Protein AF-A0A925E9L8-F1 (afdb_monomer)

Foldseek 3Di:
DDDDDDPFDKDKDWPVPCPVVVVVQCVVCVVPHDDPVVCVVVVQWDFDPVDPVITMIIGGVVVVVVVPPPQAAAEEEADDCVFCVVLSVVLQVLCVVVVHNYDYDPDDDDDDVVLVVLLVSLLVGQAYEYEDAPCQLVDPSSLSSVVSNVVSNRHYAYEYDNPDDDDPPPGDHPPVVSCCVVPDDYQYQNDPDPVSSVVSSQVVVVVSVDHD

Solvent-accessible surface area (backbone atoms only — not comparable to full-atom values): 12494 Å² total; per-residue (Å²): 136,80,85,75,92,71,97,64,81,65,53,79,48,42,81,86,78,42,64,68,56,56,51,46,48,37,64,76,39,71,75,67,60,80,62,70,64,57,38,39,76,69,53,30,29,44,80,39,74,91,41,95,88,49,74,28,37,30,40,30,58,64,46,52,58,67,73,43,84,70,74,48,63,31,30,32,49,49,63,41,68,94,82,33,47,71,57,52,51,49,53,44,53,56,41,43,75,70,62,33,44,59,45,67,90,86,76,85,70,94,52,78,73,42,57,56,52,51,48,55,60,41,46,74,19,57,28,36,36,36,46,35,40,75,66,33,80,77,34,68,66,52,54,52,53,51,49,40,26,57,75,53,68,24,50,71,42,42,32,30,26,84,74,35,76,91,54,89,86,79,59,91,64,58,69,69,56,47,51,47,70,75,70,48,80,62,45,66,30,85,50,102,40,75,66,36,52,50,52,38,49,51,57,53,36,46,76,74,75,40,85,131

Sequence (212 aa):
SGPGAETGTYVYIYDFDAPELVDYIKRRWNDTYPKMSLLVDNGYSEIDLNNRFIAGYKLTKSAFDLLEAVEPASIFISYKRRESSAFALLVLARLKEHSLNAFVDLTIQPGDNWQKHLKE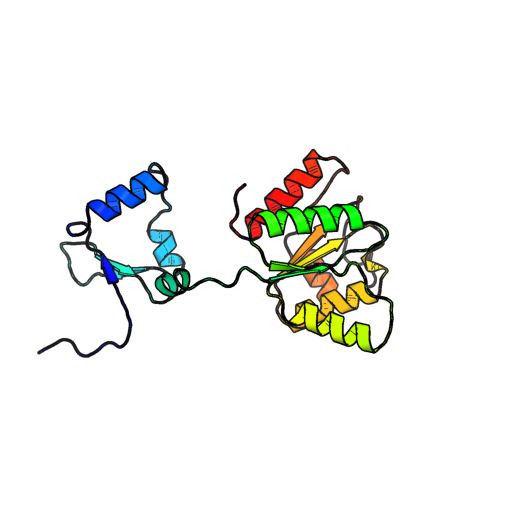QIQKRDYFVLLLSKTSLESEVVHQEIQWAMESGSAILPIWHGGFIYKSGEFTVPPEVDHLLNTTHTVRVLEESALAYNNAIIELLNRFGITP

Nearest PDB structures (foldseek):
  6zfx-assembly1_A  TM=7.557E-01  e=4.096E-08  Homo sapiens
  7qg0-assembly1_A  TM=7.255E-01  e=1.601E-08  Homo sapiens
  8p2m-assembly1_I  TM=7.610E-01  e=6.046E-07  Caenorhabditis elegans
  7rts-assembly1_A  TM=7.553E-01  e=4.269E-05  Vitis rotundifolia
  7xoz-assembly1_B  TM=6.652E-01  e=5.151E-05  Arabidopsis thaliana

pLDDT: mean 82.05, std 15.17, range [34.12, 97.88]

Mean predicted aligned error: 13.28 Å

Radius of gyration: 22.67 Å; Cα contacts (8 Å, |Δi|>4): 276; chains: 1; bounding box: 63×38×58 Å

Secondary structure (DSSP, 8-state):
-PPP---S--EEEETTT-HHHHHHHHHHHTT-PPPHHHHHHTTSEEEE-S-TTS-EEEE-HHHHHTTS-----EEEEEE-HHHHHHHHHHHHHHHHHTT-EEEE--SPPPSHHHHHHHHHHHHT-SEEEEEE-TTGGG-HHHHHHHHHHHHTT-EEEEEE-TT----TTSS---HHHHHHHHHS--EE--SSSHHHHHHHHHHHHHTTT---

Structure (mmCIF, N/CA/C/O backbone):
data_AF-A0A925E9L8-F1
#
_entry.id   AF-A0A925E9L8-F1
#
loop_
_atom_site.group_PDB
_atom_site.id
_atom_site.type_symbol
_atom_site.label_atom_id
_atom_site.label_alt_id
_atom_site.label_comp_id
_atom_site.label_asym_id
_atom_site.label_entity_id
_atom_site.label_seq_id
_atom_site.pdbx_PDB_ins_code
_atom_site.Cartn_x
_atom_site.Cartn_y
_atom_site.Cartn_z
_atom_site.occupancy
_atom_site.B_iso_or_equiv
_atom_site.auth_seq_id
_atom_site.auth_comp_id
_atom_site.auth_asym_id
_atom_site.auth_atom_id
_atom_site.pdbx_PDB_model_num
ATOM 1 N N . SER A 1 1 ? 45.965 -9.485 -31.184 1.00 34.88 1 SER A N 1
ATOM 2 C CA . SER A 1 1 ? 45.456 -9.795 -29.839 1.00 34.88 1 SER A CA 1
ATOM 3 C C . SER A 1 1 ? 43.972 -9.504 -29.834 1.00 34.88 1 SER A C 1
ATOM 5 O O . SER A 1 1 ? 43.611 -8.342 -29.947 1.00 34.88 1 SER A O 1
ATOM 7 N N . GLY A 1 2 ? 43.134 -10.542 -29.892 1.00 36.22 2 GLY A N 1
ATOM 8 C CA . GLY A 1 2 ? 41.676 -10.382 -29.911 1.00 36.22 2 GLY A CA 1
ATOM 9 C C . GLY A 1 2 ? 41.145 -9.995 -28.528 1.00 36.22 2 GLY A C 1
ATOM 10 O O . GLY A 1 2 ? 41.797 -10.341 -27.537 1.00 36.22 2 GLY A O 1
ATOM 11 N N . PRO A 1 3 ? 40.010 -9.283 -28.438 1.00 41.25 3 PRO A N 1
ATOM 12 C CA . PRO A 1 3 ? 39.397 -9.009 -27.152 1.00 41.25 3 PRO A CA 1
ATOM 13 C C . PRO A 1 3 ? 38.840 -10.323 -26.596 1.00 41.25 3 PRO A C 1
ATOM 15 O O . PRO A 1 3 ? 38.179 -11.088 -27.301 1.00 41.25 3 PRO A O 1
ATOM 18 N N . GLY A 1 4 ? 39.211 -10.613 -2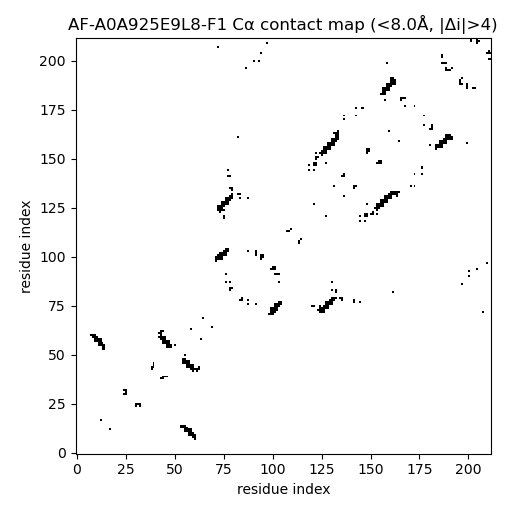5.350 1.00 34.12 4 GLY A N 1
ATOM 19 C CA . GLY A 1 4 ? 38.752 -11.779 -24.610 1.00 34.12 4 GLY A CA 1
ATOM 20 C C . GLY A 1 4 ? 37.237 -11.765 -24.436 1.00 34.12 4 GLY A C 1
ATOM 21 O O . GLY A 1 4 ? 36.607 -10.711 -24.422 1.00 34.12 4 GLY A O 1
ATOM 22 N N . ALA A 1 5 ? 36.668 -12.961 -24.330 1.00 41.44 5 ALA A N 1
ATOM 23 C CA . ALA A 1 5 ? 35.250 -13.176 -24.109 1.00 41.44 5 ALA A CA 1
ATOM 24 C C . ALA A 1 5 ? 34.797 -12.526 -22.790 1.00 41.44 5 ALA A C 1
ATOM 26 O O . ALA A 1 5 ? 35.047 -13.065 -21.713 1.00 41.44 5 ALA A O 1
ATOM 27 N N . GLU A 1 6 ? 34.113 -11.386 -22.880 1.00 40.84 6 GLU A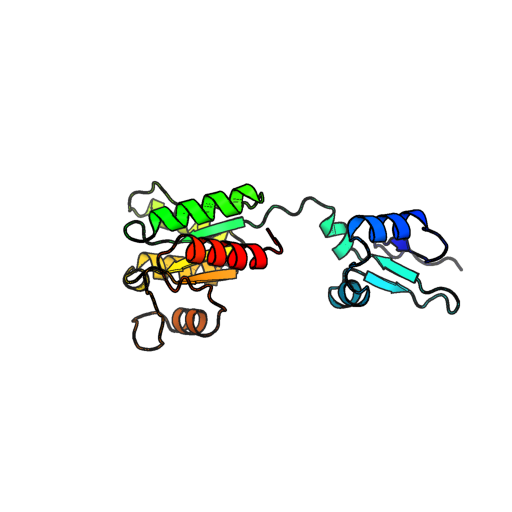 N 1
ATOM 28 C CA . GLU A 1 6 ? 33.304 -10.858 -21.785 1.00 40.84 6 GLU A CA 1
ATOM 29 C C . GLU A 1 6 ? 31.894 -11.442 -21.899 1.00 40.84 6 GLU A C 1
ATOM 31 O O . GLU A 1 6 ? 31.158 -11.210 -22.856 1.00 40.84 6 GLU A O 1
ATOM 36 N N . THR A 1 7 ? 31.533 -12.268 -20.924 1.00 43.50 7 THR A N 1
ATOM 37 C CA . THR A 1 7 ? 30.265 -12.998 -20.839 1.00 43.50 7 THR A CA 1
ATOM 38 C C . THR A 1 7 ? 29.132 -12.095 -20.345 1.00 43.50 7 THR A C 1
ATOM 40 O O . THR A 1 7 ? 28.597 -12.297 -19.256 1.00 43.50 7 THR A O 1
ATOM 43 N N . GLY A 1 8 ? 28.772 -11.086 -21.135 1.00 46.09 8 GLY A N 1
ATOM 44 C CA . GLY A 1 8 ? 27.580 -10.267 -20.923 1.00 46.09 8 GLY A CA 1
ATOM 45 C C . GLY A 1 8 ? 26.989 -9.823 -22.257 1.00 46.09 8 GLY A C 1
ATOM 46 O O . GLY A 1 8 ? 27.712 -9.367 -23.138 1.00 46.09 8 GLY A O 1
ATOM 47 N N . THR A 1 9 ? 25.678 -9.989 -22.431 1.00 47.56 9 THR A N 1
ATOM 48 C CA . THR A 1 9 ? 24.959 -9.480 -23.604 1.00 47.56 9 THR A CA 1
ATOM 49 C C . THR A 1 9 ? 24.884 -7.962 -23.493 1.00 47.56 9 THR A C 1
ATOM 51 O O . THR A 1 9 ? 24.095 -7.435 -22.715 1.00 47.56 9 THR A O 1
ATOM 54 N N . TYR A 1 10 ? 25.729 -7.260 -24.239 1.00 51.84 10 TYR A N 1
ATOM 55 C CA . TYR A 1 10 ? 25.723 -5.803 -24.304 1.00 51.84 10 TYR A CA 1
ATOM 56 C C . TYR A 1 10 ? 25.447 -5.354 -25.736 1.00 51.84 10 TYR A C 1
ATOM 58 O O . TYR A 1 10 ? 25.937 -5.965 -26.687 1.00 51.84 10 TYR A O 1
ATOM 66 N N . VAL A 1 11 ? 24.685 -4.271 -25.889 1.00 60.56 11 VAL A N 1
ATOM 67 C CA . VAL A 1 11 ? 24.517 -3.581 -27.174 1.00 60.56 11 VAL A CA 1
ATOM 68 C C . VAL A 1 11 ? 25.143 -2.203 -27.054 1.00 60.56 11 VAL A C 1
ATOM 70 O O . VAL A 1 11 ? 24.830 -1.444 -26.134 1.00 60.56 11 VAL A O 1
ATOM 73 N N . TYR A 1 12 ? 26.036 -1.910 -27.992 1.00 56.62 12 TYR A N 1
ATOM 74 C CA . TYR A 1 12 ? 26.696 -0.622 -28.125 1.00 56.62 12 TYR A CA 1
ATOM 75 C C . TYR A 1 12 ? 25.903 0.237 -29.105 1.00 56.62 12 TYR A C 1
ATOM 77 O O . TYR A 1 12 ? 25.598 -0.204 -30.213 1.00 56.62 12 TYR A O 1
ATOM 85 N N . ILE A 1 13 ? 25.562 1.452 -28.689 1.00 61.84 13 ILE A N 1
ATOM 86 C CA . ILE A 1 13 ? 24.879 2.443 -29.516 1.00 61.84 13 ILE A CA 1
ATOM 87 C C . ILE A 1 13 ? 25.837 3.613 -29.699 1.00 61.84 13 ILE A C 1
ATOM 89 O O . ILE A 1 13 ? 26.199 4.291 -28.735 1.00 61.84 13 ILE A O 1
ATOM 93 N N . TYR A 1 14 ? 26.231 3.843 -30.946 1.00 59.97 14 TYR A N 1
ATOM 94 C CA . TYR A 1 14 ? 27.029 4.989 -31.353 1.00 59.97 14 TYR A CA 1
ATOM 95 C C . TYR A 1 14 ? 26.128 5.981 -32.094 1.00 59.97 14 TYR A C 1
ATOM 97 O O . TYR A 1 14 ? 25.334 5.584 -32.946 1.00 59.97 14 TYR A O 1
ATOM 105 N N . ASP A 1 15 ? 26.257 7.272 -31.776 1.00 56.59 15 ASP A N 1
ATOM 106 C CA . ASP A 1 15 ? 25.394 8.361 -32.279 1.00 56.59 15 ASP A CA 1
ATOM 107 C C . ASP A 1 15 ? 25.343 8.447 -33.826 1.00 56.59 15 ASP A C 1
ATOM 109 O O . ASP A 1 15 ? 24.372 8.916 -34.410 1.00 56.59 15 ASP A O 1
ATOM 113 N N . PHE A 1 16 ? 26.362 7.919 -34.516 1.00 50.72 16 PHE A N 1
ATOM 114 C CA . PHE A 1 16 ? 26.434 7.882 -35.983 1.00 50.72 16 PHE A CA 1
ATOM 115 C C . PHE A 1 16 ? 25.818 6.631 -36.639 1.00 50.72 16 PHE A C 1
ATOM 117 O O . PHE A 1 16 ? 25.577 6.657 -37.844 1.00 50.72 16 PHE A O 1
ATOM 124 N N . ASP A 1 17 ? 25.522 5.569 -35.882 1.00 55.19 17 ASP A N 1
ATOM 125 C CA . ASP A 1 17 ? 25.138 4.260 -36.438 1.00 55.19 17 ASP A CA 1
ATOM 126 C C . ASP A 1 17 ? 23.633 3.947 -36.329 1.00 55.19 17 ASP A C 1
ATOM 128 O O . ASP A 1 17 ? 23.172 2.943 -36.872 1.00 55.19 17 ASP A O 1
ATOM 132 N N . ALA A 1 18 ? 22.841 4.789 -35.651 1.00 62.22 18 ALA A N 1
ATOM 133 C CA . ALA A 1 18 ? 21.422 4.509 -35.401 1.00 62.22 18 ALA A CA 1
ATOM 134 C C . ALA A 1 18 ? 20.488 5.734 -35.553 1.00 62.22 18 ALA A C 1
ATOM 136 O O . ALA A 1 18 ? 19.731 6.047 -34.629 1.00 62.22 18 ALA A O 1
ATOM 137 N N . PRO A 1 19 ? 20.473 6.423 -36.712 1.00 66.19 19 PRO A N 1
ATOM 138 C CA . PRO A 1 19 ? 19.579 7.565 -36.944 1.00 66.19 19 PRO A CA 1
ATOM 139 C C . PRO A 1 19 ? 18.094 7.205 -36.757 1.00 66.19 19 PRO A C 1
ATOM 141 O O . PRO A 1 19 ? 17.334 7.981 -36.183 1.00 66.19 19 PRO A O 1
ATOM 144 N N . GLU A 1 20 ? 17.695 5.985 -37.129 1.00 68.69 20 GLU A N 1
ATOM 145 C CA . GLU A 1 20 ? 16.330 5.479 -36.928 1.00 68.69 20 GLU A CA 1
ATOM 146 C C . GLU A 1 20 ? 15.945 5.363 -35.443 1.00 68.69 20 GLU A C 1
ATOM 148 O O . GLU A 1 20 ? 14.787 5.581 -35.080 1.00 68.69 20 GLU A O 1
ATOM 153 N N . LEU A 1 21 ? 16.907 5.057 -34.565 1.00 64.56 21 LEU A N 1
ATOM 154 C CA . LEU A 1 21 ? 16.684 4.979 -33.122 1.00 64.56 21 LEU A CA 1
ATOM 155 C C . LEU A 1 21 ? 16.507 6.373 -32.517 1.00 64.56 21 LEU A C 1
ATOM 157 O O . LEU A 1 21 ? 15.615 6.578 -31.693 1.00 64.56 21 LEU A O 1
ATOM 161 N N . VAL A 1 22 ? 17.328 7.333 -32.946 1.00 68.06 22 VAL A N 1
ATOM 162 C CA . VAL A 1 22 ? 17.208 8.736 -32.528 1.00 68.06 22 VAL A CA 1
ATOM 163 C C . VAL A 1 22 ? 15.836 9.281 -32.925 1.00 68.06 22 VAL A C 1
ATOM 165 O O . VAL A 1 22 ? 15.134 9.854 -32.089 1.00 68.06 22 VAL A O 1
ATOM 168 N N . ASP A 1 23 ? 15.408 9.039 -34.163 1.00 72.62 23 ASP A N 1
ATOM 169 C CA . ASP A 1 23 ? 14.093 9.457 -34.649 1.00 72.62 23 ASP A CA 1
ATOM 170 C C . ASP A 1 23 ? 12.949 8.748 -33.915 1.00 72.62 23 ASP A C 1
ATOM 172 O O . ASP A 1 23 ? 11.945 9.375 -33.560 1.00 72.62 23 ASP A O 1
ATOM 176 N N . TYR A 1 24 ? 13.102 7.454 -33.615 1.00 71.31 24 TYR A N 1
ATOM 177 C CA . TYR A 1 24 ? 12.145 6.714 -32.797 1.00 71.31 24 TYR A CA 1
ATOM 178 C C . TYR A 1 24 ? 11.990 7.325 -31.398 1.00 71.31 24 TYR A C 1
ATOM 180 O O . TYR A 1 24 ? 10.857 7.546 -30.965 1.00 71.31 24 TYR A O 1
ATOM 188 N N . ILE A 1 25 ? 13.092 7.631 -30.703 1.00 67.88 25 ILE A N 1
ATOM 189 C CA . ILE A 1 25 ? 13.077 8.220 -29.353 1.00 67.88 25 ILE A CA 1
ATOM 190 C C . ILE A 1 25 ? 12.412 9.599 -29.380 1.00 67.88 25 ILE A C 1
ATOM 192 O O . ILE A 1 25 ? 11.500 9.855 -28.588 1.00 67.88 25 ILE A O 1
ATOM 196 N N . LYS A 1 26 ? 12.801 10.461 -30.328 1.00 72.19 26 LYS A N 1
ATOM 197 C CA . LYS A 1 26 ? 12.193 11.788 -30.505 1.00 72.19 26 LYS A CA 1
ATOM 198 C C . LYS A 1 26 ? 10.693 11.691 -30.732 1.00 72.19 26 LYS A C 1
ATOM 200 O O . LYS A 1 26 ? 9.930 12.394 -30.078 1.00 72.19 26 LYS A O 1
ATOM 205 N N . ARG A 1 27 ? 10.253 10.771 -31.595 1.00 77.31 27 ARG A N 1
ATOM 206 C CA . ARG A 1 27 ? 8.828 10.547 -31.870 1.00 77.31 27 ARG A CA 1
ATOM 207 C C . ARG A 1 27 ? 8.086 9.978 -30.663 1.00 77.31 27 ARG A C 1
ATOM 209 O O . ARG A 1 27 ? 6.966 10.394 -30.390 1.00 77.31 27 ARG A O 1
ATOM 216 N N . ARG A 1 28 ? 8.679 9.019 -29.947 1.00 75.75 28 ARG A N 1
ATOM 217 C CA . ARG A 1 28 ? 8.042 8.339 -28.811 1.00 75.75 28 ARG A CA 1
ATOM 218 C C . ARG A 1 28 ? 7.789 9.288 -27.642 1.00 75.75 28 ARG A C 1
ATOM 220 O O . ARG A 1 28 ? 6.755 9.159 -26.993 1.00 75.75 28 ARG A O 1
ATOM 227 N N . TRP A 1 29 ? 8.706 10.222 -27.405 1.00 73.69 29 TRP A N 1
ATOM 228 C CA . TRP A 1 29 ? 8.626 11.188 -26.309 1.00 73.69 29 TRP A CA 1
ATOM 229 C C . TRP A 1 29 ? 8.347 12.623 -26.758 1.00 73.69 29 TRP A C 1
ATOM 231 O O . TRP A 1 29 ? 8.408 13.518 -25.926 1.00 73.69 29 TRP A O 1
ATOM 241 N N . ASN A 1 30 ? 8.033 12.858 -28.035 1.00 80.62 30 ASN A N 1
ATOM 242 C CA . ASN A 1 30 ? 7.747 14.184 -28.592 1.00 80.62 30 ASN A CA 1
ATOM 243 C C . ASN A 1 30 ? 8.782 15.255 -28.172 1.00 80.62 30 ASN A C 1
ATOM 245 O O . ASN A 1 30 ? 8.423 16.308 -27.650 1.00 80.62 30 ASN A O 1
ATOM 249 N N . ASP A 1 31 ? 10.070 14.931 -28.329 1.00 75.19 31 ASP A N 1
ATOM 250 C CA . ASP A 1 31 ? 11.240 15.725 -27.897 1.00 75.19 31 ASP A CA 1
ATOM 251 C C . ASP A 1 31 ? 11.380 16.001 -26.382 1.00 75.19 31 ASP A C 1
ATOM 253 O O . ASP A 1 31 ? 12.324 16.665 -25.956 1.00 75.19 31 ASP A O 1
ATOM 257 N N . THR A 1 32 ? 10.526 15.428 -25.530 1.00 76.38 32 THR A N 1
ATOM 258 C CA . THR A 1 32 ? 10.645 15.490 -24.061 1.00 76.38 32 THR A CA 1
ATOM 259 C C . THR A 1 32 ? 11.141 14.168 -23.472 1.00 76.38 32 THR A C 1
ATOM 261 O O . THR A 1 32 ? 10.560 13.641 -22.521 1.00 76.38 32 THR A O 1
ATOM 264 N N . TYR A 1 33 ? 12.178 13.566 -24.057 1.00 72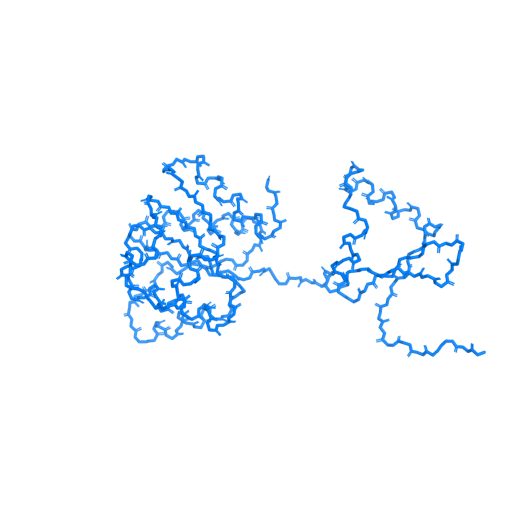.75 33 TYR A N 1
ATOM 265 C CA . TYR A 1 33 ? 12.735 12.325 -23.516 1.00 72.75 33 TYR A CA 1
ATOM 266 C C . TYR A 1 33 ? 13.557 12.604 -22.242 1.00 72.75 33 TYR A C 1
ATOM 268 O O . TYR A 1 33 ? 14.155 13.679 -22.106 1.00 72.75 33 TYR A O 1
ATOM 276 N N . PRO A 1 34 ? 13.597 11.660 -21.283 1.00 67.94 34 PRO A N 1
ATOM 277 C CA . PRO A 1 34 ? 14.410 11.794 -20.079 1.00 67.94 34 PRO A CA 1
ATOM 278 C C . PRO A 1 34 ? 15.887 12.025 -20.417 1.00 67.94 34 PRO A C 1
ATOM 280 O O . PRO A 1 34 ? 16.397 11.518 -21.416 1.00 67.94 34 PRO A O 1
ATOM 283 N N . LYS A 1 35 ? 16.607 12.762 -19.562 1.00 75.88 35 LYS A N 1
ATOM 284 C CA . LYS A 1 35 ? 18.056 12.945 -19.730 1.00 75.88 35 LYS A CA 1
ATOM 285 C C . LYS A 1 35 ? 18.755 11.585 -19.726 1.00 75.88 35 LYS A C 1
ATOM 287 O O . LYS A 1 35 ? 18.526 10.794 -18.818 1.00 75.88 35 LYS A O 1
ATOM 292 N N . MET A 1 36 ? 19.680 11.368 -20.662 1.00 71.25 36 MET A N 1
ATOM 293 C CA . MET A 1 36 ? 20.487 10.138 -20.729 1.00 71.25 36 MET A CA 1
ATOM 294 C C . MET A 1 36 ? 21.239 9.838 -19.426 1.00 71.25 36 MET A C 1
ATOM 296 O O . MET A 1 36 ? 21.443 8.674 -19.097 1.00 71.25 36 MET A O 1
ATOM 300 N N . SER A 1 37 ? 21.588 10.871 -18.650 1.00 71.38 37 SER A N 1
ATOM 301 C CA . SER A 1 37 ? 22.185 10.708 -17.321 1.00 71.38 37 SER A CA 1
ATOM 302 C C . SER A 1 37 ? 21.322 9.856 -16.391 1.00 71.38 37 SER A C 1
ATOM 304 O O . SER A 1 37 ? 21.869 9.069 -15.641 1.00 71.38 37 SER A O 1
ATOM 306 N N . LEU A 1 38 ? 19.990 9.920 -16.493 1.00 71.38 38 LEU A N 1
ATOM 307 C CA . LEU A 1 38 ? 19.097 9.102 -15.669 1.00 71.38 38 LEU A CA 1
ATOM 308 C C . LEU A 1 38 ? 19.248 7.610 -15.965 1.00 71.38 38 LEU A C 1
ATOM 310 O O . LEU A 1 38 ? 19.177 6.802 -15.047 1.00 71.38 38 LEU A O 1
ATOM 314 N N . LEU A 1 39 ? 19.471 7.228 -17.223 1.00 77.31 39 LEU A N 1
ATOM 315 C CA . LEU A 1 39 ? 19.705 5.825 -17.572 1.00 77.31 39 LEU A CA 1
ATOM 316 C C . LEU A 1 39 ? 21.039 5.333 -17.007 1.00 77.31 39 LEU A C 1
ATOM 318 O O . LEU A 1 39 ? 21.139 4.176 -16.609 1.00 77.31 39 LEU A O 1
ATOM 322 N N . VAL A 1 40 ? 22.036 6.218 -16.933 1.00 79.19 40 VAL A N 1
ATOM 323 C CA . VAL A 1 40 ? 23.332 5.926 -16.311 1.00 79.19 40 VAL A CA 1
ATOM 324 C C . VAL A 1 40 ? 23.206 5.823 -14.793 1.00 79.19 40 VAL A C 1
ATOM 326 O O . VAL A 1 40 ? 23.629 4.829 -14.212 1.00 79.19 40 VAL A O 1
ATOM 329 N N . ASP A 1 41 ? 22.546 6.791 -14.159 1.00 76.56 41 ASP A N 1
ATOM 330 C CA . ASP A 1 41 ? 22.351 6.845 -12.707 1.00 76.56 41 ASP A CA 1
ATOM 331 C C . ASP A 1 41 ? 21.547 5.6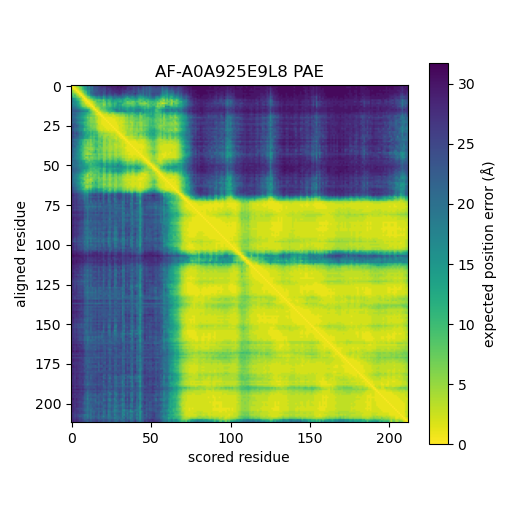42 -12.186 1.00 76.56 41 ASP A C 1
ATOM 333 O O . ASP A 1 41 ? 21.797 5.154 -11.087 1.00 76.56 41 ASP A O 1
ATOM 337 N N . ASN A 1 42 ? 20.602 5.136 -12.987 1.00 76.31 42 ASN A N 1
ATOM 338 C CA . ASN A 1 42 ? 19.794 3.958 -12.656 1.00 76.31 42 ASN A CA 1
ATOM 339 C C . ASN A 1 42 ? 20.408 2.635 -13.155 1.00 76.31 42 ASN A C 1
ATOM 341 O O . ASN A 1 42 ? 19.770 1.588 -13.072 1.00 76.31 42 ASN A O 1
ATOM 345 N N . GLY A 1 43 ? 21.638 2.658 -13.681 1.00 80.38 43 GLY A N 1
ATOM 346 C CA . GLY A 1 43 ? 22.369 1.452 -14.076 1.00 80.38 43 GLY A CA 1
ATOM 347 C C . GLY A 1 43 ? 21.808 0.728 -15.303 1.00 80.38 43 GLY A C 1
ATOM 348 O O . GLY A 1 43 ? 22.139 -0.436 -15.515 1.00 80.38 43 GLY A O 1
ATOM 349 N N . TYR A 1 44 ? 20.976 1.388 -16.112 1.00 81.19 44 TYR A N 1
ATOM 350 C CA . TYR A 1 44 ? 20.442 0.868 -17.378 1.00 81.19 44 TYR A CA 1
ATOM 351 C C . TYR A 1 44 ? 21.388 1.115 -18.565 1.00 81.19 44 TYR A C 1
ATOM 353 O O . TYR A 1 44 ? 21.298 0.445 -19.593 1.00 81.19 44 TYR A O 1
ATOM 361 N N . SER A 1 45 ? 22.319 2.063 -18.438 1.00 81.50 45 SER A N 1
ATOM 362 C CA . SER A 1 45 ? 23.323 2.355 -19.460 1.00 81.50 45 SER A CA 1
ATOM 363 C C . SER A 1 45 ? 24.673 2.698 -18.837 1.00 81.50 45 SER A C 1
ATOM 365 O O . SER A 1 45 ? 24.748 3.316 -17.784 1.00 81.50 45 SER A O 1
ATOM 367 N N . GLU A 1 46 ? 25.752 2.376 -19.535 1.00 84.00 46 GLU A N 1
ATOM 368 C CA . GLU A 1 46 ? 27.114 2.818 -19.238 1.00 84.00 46 GLU A CA 1
ATOM 369 C C . GLU A 1 46 ? 27.609 3.725 -20.370 1.00 84.00 46 GLU A C 1
ATOM 371 O O . GLU A 1 46 ? 27.208 3.559 -21.525 1.00 84.00 46 GLU A O 1
ATOM 376 N N . ILE A 1 47 ? 28.468 4.695 -20.050 1.00 77.69 47 ILE A N 1
ATOM 377 C CA . ILE A 1 47 ? 29.147 5.501 -21.071 1.00 77.69 47 ILE A CA 1
ATOM 378 C C . ILE A 1 47 ? 30.360 4.706 -21.556 1.00 77.69 47 ILE A C 1
ATOM 380 O O . ILE A 1 47 ? 31.253 4.386 -20.772 1.00 77.69 47 ILE A O 1
ATOM 384 N N . ASP A 1 48 ? 30.403 4.412 -22.851 1.00 73.19 48 ASP A N 1
ATOM 385 C CA . ASP A 1 48 ? 31.556 3.800 -23.496 1.00 73.19 48 ASP A CA 1
ATOM 386 C C . ASP A 1 48 ? 32.562 4.892 -23.888 1.00 73.19 48 ASP A C 1
ATOM 388 O O . ASP A 1 48 ? 32.373 5.636 -24.853 1.00 73.19 48 ASP A O 1
ATOM 392 N N . LEU A 1 49 ? 33.638 5.000 -23.106 1.00 68.44 49 LEU A N 1
ATOM 393 C CA . LEU A 1 49 ? 34.714 5.977 -23.308 1.00 68.44 49 LEU A CA 1
ATOM 394 C C . LEU A 1 49 ? 35.848 5.450 -24.200 1.00 68.44 49 LEU A C 1
ATOM 396 O O . LEU A 1 49 ? 36.865 6.127 -24.364 1.00 68.44 49 LEU A O 1
ATOM 400 N N . ASN A 1 50 ? 35.708 4.255 -24.781 1.00 67.81 50 ASN A N 1
ATOM 401 C CA . ASN A 1 50 ? 36.783 3.638 -25.558 1.00 67.81 50 ASN A CA 1
ATOM 402 C C . ASN A 1 50 ? 37.085 4.376 -26.876 1.00 67.81 50 ASN A C 1
ATOM 404 O O . ASN A 1 50 ? 38.153 4.174 -27.458 1.00 67.81 50 ASN A O 1
ATOM 408 N N . ASN A 1 51 ? 36.202 5.275 -27.332 1.00 63.06 51 ASN A N 1
ATOM 409 C CA . ASN A 1 51 ? 36.432 6.117 -28.503 1.00 63.06 51 ASN A CA 1
ATOM 410 C C . ASN A 1 51 ? 36.357 7.617 -28.166 1.00 63.06 51 ASN A C 1
ATOM 412 O O . ASN A 1 51 ? 35.293 8.184 -27.953 1.00 63.06 51 ASN A O 1
ATOM 416 N N . ARG A 1 52 ? 37.504 8.305 -28.212 1.00 64.06 52 ARG A N 1
ATOM 417 C CA . ARG A 1 52 ? 37.618 9.761 -27.979 1.00 64.06 52 ARG A CA 1
ATOM 418 C C . ARG A 1 52 ? 36.902 10.647 -29.009 1.00 64.06 52 ARG A C 1
ATOM 420 O O . ARG A 1 52 ? 36.834 11.855 -28.807 1.00 64.06 52 ARG A O 1
ATOM 427 N N . PHE A 1 53 ? 36.440 10.078 -30.121 1.00 59.53 53 PHE A N 1
ATOM 428 C CA . PHE A 1 53 ? 35.763 10.810 -31.194 1.00 59.53 53 PHE A CA 1
ATOM 429 C C . PHE A 1 53 ? 34.251 10.565 -31.239 1.00 59.53 53 PHE A C 1
ATOM 431 O O . PHE A 1 53 ? 33.556 11.302 -31.931 1.00 59.53 53 PHE A O 1
ATOM 438 N N . ILE A 1 54 ? 33.740 9.550 -30.532 1.00 59.84 54 ILE A N 1
ATOM 439 C CA . ILE A 1 54 ? 32.326 9.162 -30.576 1.00 59.84 54 ILE A CA 1
ATOM 440 C C . ILE A 1 54 ? 31.891 8.778 -29.164 1.00 59.84 54 ILE A C 1
ATOM 442 O O . ILE A 1 54 ? 32.411 7.817 -28.603 1.00 59.84 54 ILE A O 1
ATOM 446 N N . ALA A 1 55 ? 30.928 9.509 -28.604 1.00 60.59 55 ALA A N 1
ATOM 447 C CA . ALA A 1 55 ? 30.276 9.099 -27.367 1.00 60.59 55 ALA A CA 1
ATOM 448 C C . ALA A 1 55 ? 29.433 7.848 -27.653 1.00 60.59 55 ALA A C 1
ATOM 450 O O . ALA A 1 55 ? 28.450 7.914 -28.391 1.00 60.59 55 ALA A O 1
ATOM 451 N N . GLY A 1 56 ? 29.860 6.704 -27.123 1.00 67.12 56 GLY A N 1
ATOM 452 C CA . GLY A 1 56 ? 29.091 5.467 -27.167 1.00 67.12 56 GLY A CA 1
ATOM 453 C C . GLY A 1 56 ? 28.313 5.273 -25.873 1.00 67.12 56 GLY A C 1
ATOM 454 O O . GLY A 1 56 ? 28.772 5.654 -24.795 1.00 67.12 56 GLY A O 1
ATOM 455 N N . TYR A 1 57 ? 27.147 4.649 -25.971 1.00 73.81 57 TYR A N 1
ATOM 456 C CA . TYR A 1 57 ? 26.408 4.152 -24.816 1.00 73.81 57 TYR A CA 1
ATOM 457 C C . TYR A 1 57 ? 26.318 2.635 -24.896 1.00 73.81 57 TYR A C 1
ATOM 459 O O . TYR A 1 57 ? 26.079 2.066 -25.960 1.00 73.81 57 TYR A O 1
ATOM 467 N N . LYS A 1 58 ? 26.501 1.980 -23.757 1.00 78.19 58 LYS A N 1
ATOM 468 C CA . LYS A 1 58 ? 26.390 0.534 -23.606 1.00 78.19 58 LYS A CA 1
ATOM 469 C C . LYS A 1 58 ? 25.164 0.240 -22.755 1.00 78.19 58 LYS A C 1
ATOM 471 O O . LYS A 1 58 ? 25.138 0.600 -21.582 1.00 78.19 58 LYS A O 1
ATOM 476 N N . LEU A 1 59 ? 24.155 -0.409 -23.330 1.00 78.94 59 LEU A N 1
ATOM 477 C CA . LEU A 1 59 ? 23.008 -0.880 -22.552 1.00 78.94 59 LEU A CA 1
ATOM 478 C C . LEU A 1 59 ? 23.442 -2.039 -21.657 1.00 78.94 59 LEU A C 1
ATOM 480 O O . LEU A 1 59 ? 24.119 -2.963 -22.115 1.00 78.94 59 LEU A O 1
ATOM 484 N N . THR A 1 60 ? 23.073 -1.975 -20.382 1.00 80.75 60 THR A N 1
ATOM 485 C CA . THR A 1 60 ? 23.429 -2.996 -19.394 1.00 80.75 60 THR A CA 1
ATOM 486 C C . THR A 1 60 ? 22.419 -4.137 -19.410 1.00 80.75 60 THR A C 1
ATOM 488 O O . THR A 1 60 ? 21.317 -4.011 -19.946 1.00 80.75 60 THR A O 1
ATOM 491 N N . LYS A 1 61 ? 22.762 -5.249 -18.753 1.00 74.62 61 LYS A N 1
ATOM 492 C CA . LYS A 1 61 ? 21.824 -6.353 -18.534 1.00 74.62 61 LYS A CA 1
ATOM 493 C C . LYS A 1 61 ? 20.504 -5.871 -17.914 1.00 74.62 61 LYS A C 1
ATOM 495 O O . LYS A 1 61 ? 19.451 -6.251 -18.402 1.00 74.62 61 LYS A O 1
ATOM 500 N N . SER A 1 62 ? 20.555 -4.957 -16.942 1.00 71.75 62 SER A N 1
ATOM 501 C CA . SER A 1 62 ? 19.364 -4.388 -16.299 1.00 71.75 62 SER A CA 1
ATOM 502 C C . SER A 1 62 ? 18.396 -3.727 -17.286 1.00 71.75 62 SER A C 1
ATOM 504 O O . SER A 1 62 ? 17.196 -3.714 -17.041 1.00 71.75 62 SER A O 1
ATOM 506 N N . ALA A 1 63 ? 18.889 -3.171 -18.399 1.00 75.81 63 ALA A N 1
ATOM 507 C CA . ALA A 1 63 ? 18.029 -2.625 -19.449 1.00 75.81 63 ALA A CA 1
ATOM 508 C C . ALA A 1 63 ? 17.379 -3.715 -20.314 1.00 75.81 63 ALA A C 1
ATOM 510 O O . ALA A 1 63 ? 16.261 -3.525 -20.785 1.00 75.81 63 ALA A O 1
ATOM 511 N N . PHE A 1 64 ? 18.049 -4.853 -20.516 1.00 69.44 64 PHE A N 1
ATOM 512 C CA . PHE A 1 64 ? 17.473 -6.012 -21.205 1.00 69.44 64 PHE A CA 1
ATOM 513 C C . PHE A 1 64 ? 16.483 -6.775 -20.326 1.00 69.44 64 PHE A C 1
ATOM 515 O O . PHE A 1 64 ? 15.467 -7.234 -20.836 1.00 69.44 64 PHE A O 1
ATOM 522 N N . ASP A 1 65 ? 16.720 -6.829 -19.016 1.00 67.44 65 ASP A N 1
ATOM 523 C CA . ASP A 1 65 ? 15.799 -7.435 -18.051 1.00 67.44 65 ASP A CA 1
ATOM 524 C C . ASP A 1 65 ? 14.435 -6.697 -18.030 1.00 67.44 65 ASP A C 1
ATOM 526 O O . ASP A 1 65 ? 13.419 -7.300 -17.706 1.00 67.44 65 ASP A O 1
ATOM 530 N N . LEU A 1 66 ? 14.369 -5.421 -18.454 1.00 66.38 66 LEU A N 1
ATOM 531 C CA . LEU A 1 66 ? 13.103 -4.690 -18.671 1.00 66.38 66 LEU A CA 1
ATOM 532 C C . LEU A 1 66 ? 12.302 -5.181 -19.891 1.00 66.38 66 LEU A C 1
ATOM 534 O O . LEU A 1 66 ? 11.111 -4.888 -19.997 1.00 66.38 66 LEU A O 1
ATOM 538 N N . LEU A 1 67 ? 12.962 -5.832 -20.855 1.00 64.69 67 LEU A N 1
ATOM 539 C CA . LEU A 1 67 ? 12.337 -6.358 -22.074 1.00 64.69 67 LEU A CA 1
ATOM 540 C C . LEU A 1 67 ? 11.773 -7.765 -21.865 1.00 64.69 67 LEU A C 1
ATOM 542 O O . LEU A 1 67 ? 10.884 -8.183 -22.610 1.00 64.69 67 LEU A O 1
ATOM 546 N N . GLU A 1 68 ? 12.275 -8.491 -20.865 1.00 61.41 68 GLU A N 1
ATOM 547 C CA . GLU A 1 68 ? 11.596 -9.675 -20.351 1.00 61.41 68 GLU A CA 1
ATOM 548 C C . GLU A 1 68 ? 10.313 -9.220 -19.647 1.00 61.41 68 GLU A C 1
ATOM 550 O O . GLU A 1 68 ? 10.267 -8.137 -19.065 1.00 61.41 68 GLU A O 1
ATOM 555 N N . ALA A 1 69 ? 9.228 -9.992 -19.767 1.00 53.47 69 ALA A N 1
ATOM 556 C CA . ALA A 1 69 ? 7.943 -9.616 -19.191 1.00 53.47 69 ALA A CA 1
ATOM 557 C C . ALA A 1 69 ? 8.110 -9.396 -17.682 1.00 53.47 69 ALA A C 1
ATOM 559 O O . ALA A 1 69 ? 8.201 -10.356 -16.921 1.00 53.47 69 ALA A O 1
ATOM 560 N N . VAL A 1 70 ? 8.176 -8.130 -17.261 1.00 58.25 70 VAL A N 1
ATOM 561 C CA . VAL A 1 70 ? 8.128 -7.758 -15.852 1.00 58.25 70 VAL A CA 1
ATOM 562 C C . VAL A 1 70 ? 6.788 -8.274 -15.360 1.00 58.25 70 VAL A C 1
ATOM 564 O O . VAL A 1 70 ? 5.744 -7.748 -15.752 1.00 58.25 70 VAL A O 1
ATOM 567 N N . GLU A 1 71 ? 6.811 -9.354 -14.577 1.00 64.31 71 GLU A N 1
ATOM 568 C CA . GLU A 1 71 ? 5.617 -9.831 -13.893 1.00 64.31 71 GLU A CA 1
ATOM 569 C C . GLU A 1 71 ? 4.990 -8.612 -13.205 1.00 64.31 71 GLU A C 1
ATOM 571 O O . GLU A 1 71 ? 5.684 -7.903 -12.465 1.00 64.31 71 GLU A O 1
ATOM 576 N N . PRO A 1 72 ? 3.727 -8.277 -13.521 1.00 73.69 72 PRO A N 1
ATOM 577 C CA . PRO A 1 72 ? 3.130 -7.049 -13.037 1.00 73.69 72 PRO A CA 1
ATOM 578 C C . PRO A 1 72 ? 3.180 -7.043 -11.516 1.00 73.69 72 PRO A C 1
ATOM 580 O O . PRO A 1 72 ? 2.815 -8.042 -10.889 1.00 73.69 72 PRO A O 1
ATOM 583 N N . ALA A 1 73 ? 3.601 -5.907 -10.947 1.00 82.75 73 ALA A N 1
ATOM 584 C CA . ALA A 1 73 ? 3.758 -5.740 -9.509 1.00 82.75 73 ALA A CA 1
ATOM 585 C C . ALA A 1 73 ? 2.565 -6.350 -8.768 1.00 82.75 73 ALA A C 1
ATOM 587 O O . ALA A 1 73 ? 1.398 -6.023 -9.033 1.00 82.75 73 ALA A O 1
ATOM 588 N N . SER A 1 74 ? 2.869 -7.285 -7.876 1.00 92.69 74 SER A N 1
ATOM 589 C CA . SER A 1 74 ? 1.860 -8.028 -7.149 1.00 92.69 74 SER A CA 1
ATOM 590 C C . SER A 1 74 ? 1.486 -7.260 -5.883 1.00 92.69 74 SER A C 1
ATOM 592 O O . SER A 1 74 ? 2.335 -6.879 -5.079 1.00 92.69 74 SER A O 1
ATOM 594 N N . ILE A 1 75 ? 0.194 -6.974 -5.723 1.00 96.00 75 ILE A N 1
ATOM 595 C CA . ILE A 1 75 ? -0.298 -6.022 -4.723 1.00 96.00 75 ILE A CA 1
ATOM 596 C C . ILE A 1 75 ? -1.366 -6.694 -3.865 1.00 96.00 75 ILE A C 1
ATOM 598 O O . ILE A 1 75 ? -2.346 -7.231 -4.386 1.00 96.00 75 ILE A O 1
ATOM 602 N N . PHE A 1 76 ? -1.208 -6.622 -2.547 1.00 96.50 76 PHE A N 1
ATOM 603 C CA . PHE A 1 76 ? -2.276 -6.908 -1.593 1.00 96.50 76 PHE A CA 1
ATOM 604 C C . PHE A 1 76 ? -2.931 -5.606 -1.124 1.00 96.50 76 PHE A C 1
ATOM 606 O O . PHE A 1 76 ? -2.225 -4.653 -0.802 1.00 96.50 76 PHE A O 1
ATOM 613 N N . ILE A 1 77 ? -4.263 -5.562 -1.055 1.00 96.62 77 ILE A N 1
ATOM 614 C CA . ILE A 1 77 ? -5.020 -4.422 -0.520 1.00 96.62 77 ILE A CA 1
ATOM 615 C C . ILE A 1 77 ? -5.642 -4.827 0.821 1.00 96.62 77 ILE A C 1
ATOM 617 O O . ILE A 1 77 ? -6.635 -5.559 0.855 1.00 96.62 77 ILE A O 1
ATOM 621 N N . SER A 1 78 ? -5.074 -4.326 1.918 1.00 95.06 78 SER A N 1
ATOM 622 C CA . SER A 1 78 ? -5.643 -4.437 3.265 1.00 95.06 78 SER A CA 1
ATOM 623 C C . SER A 1 78 ? -6.605 -3.282 3.532 1.00 95.06 78 SER A C 1
ATOM 625 O O . SER A 1 78 ? -6.337 -2.131 3.176 1.00 95.06 78 SER A O 1
ATOM 627 N N . TYR A 1 79 ? -7.761 -3.594 4.120 1.00 94.25 79 TYR A N 1
ATOM 628 C CA . TYR A 1 79 ? -8.821 -2.623 4.370 1.00 94.25 79 TYR A CA 1
ATOM 629 C C . TYR A 1 79 ? -9.800 -3.101 5.450 1.00 94.25 79 TYR A C 1
ATOM 631 O O . TYR A 1 79 ? -10.091 -4.293 5.594 1.00 94.25 79 TYR A O 1
ATOM 639 N N . LYS A 1 80 ? -10.418 -2.157 6.169 1.00 91.19 80 LYS A N 1
ATOM 640 C CA . LYS A 1 80 ? -11.515 -2.469 7.092 1.00 91.19 80 LYS A CA 1
ATOM 641 C C . LYS A 1 80 ? -12.820 -2.647 6.318 1.00 91.19 80 LYS A C 1
ATOM 643 O O . LYS A 1 80 ? -13.427 -1.672 5.881 1.00 91.19 80 LYS A O 1
ATOM 648 N N . ARG A 1 81 ? -13.332 -3.880 6.214 1.00 88.56 81 ARG A N 1
ATOM 649 C CA . ARG A 1 81 ? -14.560 -4.192 5.442 1.00 88.56 81 ARG A CA 1
ATOM 650 C C . ARG A 1 81 ? -15.743 -3.248 5.713 1.00 88.56 81 ARG A C 1
ATOM 652 O O . ARG A 1 81 ? -16.394 -2.801 4.774 1.00 88.56 81 ARG A O 1
ATOM 659 N N . ARG A 1 82 ? -16.022 -2.915 6.977 1.00 89.81 82 ARG A N 1
ATOM 660 C CA . ARG A 1 82 ? -17.172 -2.061 7.339 1.00 89.81 82 ARG A CA 1
ATOM 661 C C . ARG A 1 82 ? -17.026 -0.592 6.926 1.00 89.81 82 ARG A C 1
ATOM 663 O O . ARG A 1 82 ? -18.044 0.069 6.786 1.00 89.81 82 ARG A O 1
ATOM 670 N N . GLU A 1 83 ? -15.805 -0.098 6.743 1.00 92.31 83 GLU A N 1
ATOM 671 C CA . GLU A 1 83 ? -15.537 1.334 6.530 1.00 92.31 83 GLU A CA 1
ATOM 672 C C . GLU A 1 8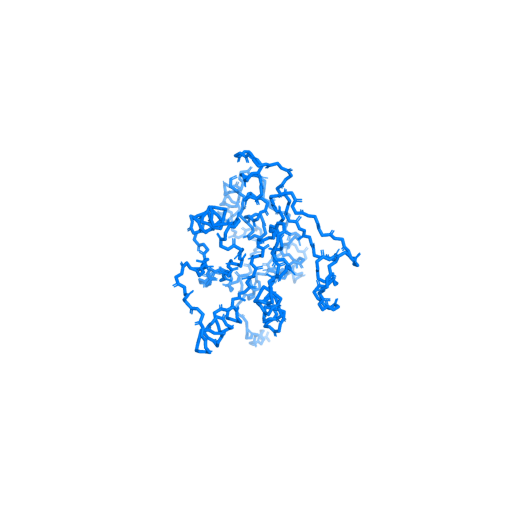3 ? -14.959 1.631 5.139 1.00 92.31 83 GLU A C 1
ATOM 674 O O . GLU A 1 83 ? -15.170 2.712 4.599 1.00 92.31 83 GLU A O 1
ATOM 679 N N . SER A 1 84 ? -14.266 0.664 4.534 1.00 94.19 84 SER A N 1
ATOM 680 C CA . SER A 1 84 ? -13.387 0.907 3.386 1.00 94.19 84 SER A CA 1
ATOM 681 C C . SER A 1 84 ? -13.706 0.041 2.165 1.00 94.19 84 SER A C 1
ATOM 683 O O . SER A 1 84 ? -12.981 0.116 1.180 1.00 94.19 84 SER A O 1
ATOM 685 N N . SER A 1 85 ? -14.771 -0.778 2.178 1.00 93.88 85 SER A N 1
ATOM 686 C CA . SER A 1 85 ? -15.079 -1.707 1.066 1.00 93.88 85 SER A CA 1
ATOM 687 C C . SER A 1 85 ? -15.226 -1.018 -0.290 1.00 93.88 85 SER A C 1
ATOM 689 O O . SER A 1 85 ? -14.655 -1.478 -1.274 1.00 93.88 85 SER A O 1
ATOM 691 N N . ALA A 1 86 ? -15.975 0.087 -0.350 1.00 94.31 86 ALA A N 1
ATOM 692 C CA . ALA A 1 86 ? -16.181 0.812 -1.602 1.00 94.31 86 ALA A CA 1
ATOM 693 C C . ALA A 1 86 ? -14.858 1.369 -2.150 1.00 94.31 86 ALA A C 1
ATOM 695 O O . ALA A 1 86 ? -14.573 1.233 -3.339 1.00 94.31 86 ALA A O 1
ATOM 696 N N . PHE A 1 87 ? -14.021 1.926 -1.271 1.00 96.00 87 PHE A N 1
ATOM 697 C CA . PHE A 1 87 ? -12.724 2.459 -1.666 1.00 96.00 87 PHE A CA 1
ATOM 698 C C . PHE A 1 87 ? -11.744 1.350 -2.073 1.00 96.00 87 PHE A C 1
ATOM 700 O O . PHE A 1 87 ? -11.087 1.471 -3.101 1.00 96.00 87 PHE A O 1
ATOM 707 N N . ALA A 1 88 ? -11.709 0.226 -1.353 1.00 96.56 88 ALA A N 1
ATOM 708 C CA . ALA A 1 88 ? -10.889 -0.932 -1.708 1.00 96.56 88 ALA A CA 1
ATOM 709 C C . ALA A 1 88 ? -11.242 -1.493 -3.095 1.00 96.56 88 ALA A C 1
ATOM 711 O O . ALA A 1 88 ? -10.349 -1.813 -3.877 1.00 96.56 88 ALA A O 1
ATOM 712 N N . LEU A 1 89 ? -12.536 -1.564 -3.432 1.00 96.19 89 LEU A N 1
ATOM 713 C CA . LEU A 1 89 ? -12.992 -1.986 -4.759 1.00 96.19 89 LEU A CA 1
ATOM 714 C C . LEU A 1 89 ? -12.618 -0.979 -5.853 1.00 96.19 89 LEU A C 1
ATOM 716 O O . LEU A 1 89 ? -12.235 -1.395 -6.946 1.00 96.19 89 LEU A O 1
ATOM 720 N N . LEU A 1 90 ? -12.683 0.325 -5.564 1.00 96.50 90 LEU A N 1
ATOM 721 C CA . LEU A 1 90 ? -12.213 1.365 -6.481 1.00 96.50 90 LEU A CA 1
ATOM 722 C C . LEU A 1 90 ? -10.705 1.235 -6.741 1.00 96.50 90 LEU A C 1
ATOM 724 O O . LEU A 1 90 ? -10.290 1.207 -7.897 1.00 96.50 90 LEU A O 1
ATOM 728 N N . VAL A 1 91 ? -9.898 1.103 -5.683 1.00 97.56 91 VAL A N 1
ATOM 729 C CA . VAL A 1 91 ? -8.446 0.882 -5.780 1.00 97.56 91 VAL A CA 1
ATOM 730 C C . VAL A 1 91 ? -8.155 -0.368 -6.608 1.00 97.56 91 VAL A C 1
ATOM 732 O O . VAL A 1 91 ? -7.388 -0.300 -7.565 1.00 97.56 91 VAL A O 1
ATOM 735 N N . LEU A 1 92 ? -8.816 -1.489 -6.305 1.00 97.19 92 LEU A N 1
ATOM 736 C CA . LEU A 1 92 ? -8.668 -2.737 -7.054 1.00 97.19 92 LEU A CA 1
ATOM 737 C C . LEU A 1 92 ? -8.954 -2.547 -8.547 1.00 97.19 92 LEU A C 1
ATOM 739 O O . LEU A 1 92 ? -8.162 -2.984 -9.380 1.00 97.19 92 LEU A O 1
ATOM 743 N N . ALA A 1 93 ? -10.086 -1.923 -8.885 1.00 96.50 93 ALA A N 1
ATOM 744 C CA . ALA A 1 93 ? -10.494 -1.712 -10.269 1.00 96.50 93 ALA A CA 1
ATOM 745 C C . ALA A 1 93 ? -9.463 -0.865 -11.026 1.00 96.50 93 ALA A C 1
ATOM 747 O O . ALA A 1 93 ? -9.039 -1.245 -12.114 1.00 96.50 93 ALA A O 1
ATOM 748 N N . ARG A 1 94 ? -9.006 0.231 -10.412 1.00 96.38 94 ARG A N 1
ATOM 749 C CA . ARG A 1 94 ? -8.045 1.160 -11.016 1.00 96.38 94 ARG A CA 1
ATOM 750 C C . ARG A 1 94 ? -6.663 0.538 -11.191 1.00 96.38 94 ARG A C 1
ATOM 752 O O . ARG A 1 94 ? -6.062 0.710 -12.241 1.00 96.38 94 ARG A O 1
ATOM 759 N N . LEU A 1 95 ? -6.175 -0.242 -10.226 1.00 94.62 95 LEU A N 1
ATOM 760 C CA . LEU A 1 95 ? -4.906 -0.963 -10.378 1.00 94.62 95 LEU A CA 1
ATOM 761 C C . LEU A 1 95 ? -4.986 -2.013 -11.502 1.00 94.62 95 LEU A C 1
ATOM 763 O O . LEU A 1 95 ? -4.082 -2.098 -12.332 1.00 94.62 95 LEU A O 1
ATOM 767 N N . LYS A 1 96 ? -6.088 -2.772 -11.578 1.00 92.88 96 LYS A N 1
ATOM 768 C CA . LYS A 1 96 ? -6.292 -3.782 -12.631 1.00 92.88 96 LYS A CA 1
ATOM 769 C C . LYS A 1 96 ? -6.428 -3.184 -14.028 1.00 92.88 96 LYS A C 1
ATOM 771 O O . LYS A 1 96 ? -5.963 -3.795 -14.985 1.00 92.88 96 LYS A O 1
ATOM 776 N N . GLU A 1 97 ? -7.034 -2.007 -14.156 1.00 93.06 97 GLU A N 1
ATOM 777 C CA . GLU A 1 97 ? -7.142 -1.286 -15.432 1.00 93.06 97 GLU A CA 1
ATOM 778 C C . GLU A 1 97 ? -5.766 -0.972 -16.037 1.00 93.06 97 GLU A C 1
ATOM 780 O O . GLU A 1 97 ? -5.596 -1.003 -17.253 1.00 93.06 97 GLU A O 1
ATOM 785 N N . HIS A 1 98 ? -4.758 -0.777 -15.186 1.00 87.31 98 HIS A N 1
ATOM 786 C CA . HIS A 1 98 ? -3.368 -0.588 -15.590 1.00 87.31 98 HIS A CA 1
ATOM 787 C C . HIS A 1 98 ? -2.541 -1.885 -15.557 1.00 87.31 98 HIS A C 1
ATOM 789 O O . HIS A 1 98 ? -1.318 -1.842 -15.468 1.00 87.31 98 HIS A O 1
ATOM 795 N N . SER A 1 99 ? -3.196 -3.047 -15.663 1.00 88.56 99 SER A N 1
ATOM 796 C CA . SER A 1 99 ? -2.566 -4.378 -15.725 1.00 88.56 99 SER A CA 1
ATOM 797 C C . SER A 1 99 ? -1.729 -4.768 -14.497 1.00 88.56 99 SER A C 1
ATOM 799 O O . SER A 1 99 ? -0.912 -5.681 -14.586 1.00 88.56 99 SER A O 1
ATOM 801 N N . LEU A 1 100 ? -1.941 -4.133 -13.338 1.00 90.31 100 LEU A N 1
ATOM 802 C CA . LEU A 1 100 ? -1.284 -4.526 -12.088 1.00 90.31 100 LEU A CA 1
ATOM 803 C C . LEU A 1 100 ? -1.977 -5.741 -11.453 1.00 90.31 100 LEU A C 1
ATOM 805 O O . LEU A 1 100 ? -3.208 -5.867 -11.473 1.00 90.31 100 LEU A O 1
ATOM 809 N N . ASN A 1 101 ? -1.196 -6.622 -10.824 1.00 92.56 101 ASN A N 1
ATOM 810 C CA . ASN A 1 101 ? -1.695 -7.839 -10.182 1.00 92.56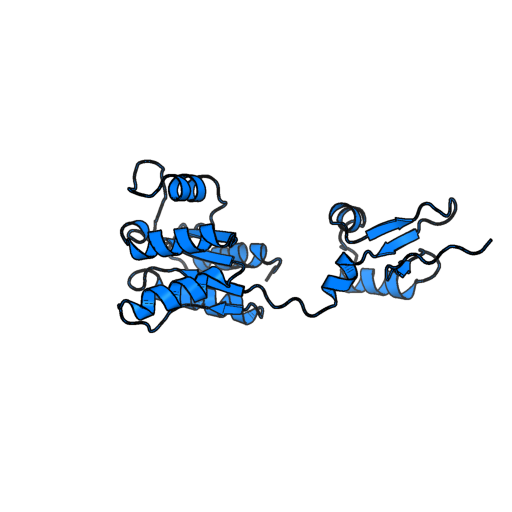 101 ASN A CA 1
ATOM 811 C C . ASN A 1 101 ? -2.182 -7.547 -8.753 1.00 92.56 101 ASN A C 1
ATOM 813 O O . ASN A 1 101 ? -1.570 -7.948 -7.760 1.00 92.56 101 ASN A O 1
ATOM 817 N N . ALA A 1 102 ? -3.297 -6.820 -8.659 1.00 94.25 102 ALA A N 1
ATOM 818 C CA . ALA A 1 102 ? -3.914 -6.441 -7.394 1.00 94.25 102 ALA A CA 1
ATOM 819 C C . ALA A 1 102 ? -4.938 -7.468 -6.887 1.00 94.25 102 ALA A C 1
ATOM 821 O O . ALA A 1 102 ? -5.793 -7.965 -7.633 1.00 94.25 102 ALA A O 1
ATOM 822 N N . PHE A 1 103 ? -4.883 -7.733 -5.583 1.00 92.94 103 PHE A N 1
ATOM 823 C CA . PHE A 1 103 ? -5.751 -8.659 -4.867 1.00 92.94 103 PHE A CA 1
ATOM 824 C C . PHE A 1 103 ? -6.357 -8.012 -3.616 1.00 92.94 103 PHE A C 1
ATOM 826 O O . PHE A 1 103 ? -5.704 -7.240 -2.918 1.00 92.94 103 PHE A O 1
ATOM 833 N N . VAL A 1 104 ? -7.607 -8.370 -3.318 1.00 91.00 104 VAL A N 1
ATOM 834 C CA . VAL A 1 104 ? -8.332 -7.974 -2.106 1.00 91.00 104 VAL A CA 1
ATOM 835 C C . VAL A 1 104 ? -9.151 -9.166 -1.603 1.00 91.00 104 VAL A C 1
ATOM 837 O O . VAL A 1 104 ? -9.777 -9.869 -2.400 1.00 91.00 104 VAL A O 1
ATOM 840 N N . ASP A 1 105 ? -9.158 -9.407 -0.291 1.00 82.62 105 ASP A N 1
ATOM 841 C CA . ASP A 1 105 ? -9.955 -10.485 0.308 1.00 82.62 105 ASP A CA 1
ATOM 842 C C . ASP A 1 105 ? -11.412 -10.042 0.555 1.00 82.62 105 ASP A C 1
ATOM 844 O O . ASP A 1 105 ? -11.747 -9.445 1.585 1.00 82.62 105 ASP A O 1
ATOM 848 N N . LEU A 1 106 ? -12.293 -10.389 -0.391 1.00 71.06 106 LEU A N 1
ATOM 849 C CA . LEU A 1 106 ? -13.727 -10.073 -0.355 1.00 71.06 106 LEU A CA 1
ATOM 850 C C . LEU A 1 106 ? -14.587 -11.091 0.408 1.00 71.06 106 LEU A C 1
ATOM 852 O O . LEU A 1 106 ? -15.755 -10.806 0.673 1.00 71.06 106 LEU A O 1
ATOM 856 N N . THR A 1 107 ? -14.075 -12.285 0.717 1.00 60.16 107 THR A N 1
ATOM 857 C CA . THR A 1 107 ? -14.951 -13.447 0.968 1.00 60.16 107 THR A CA 1
ATOM 858 C C . THR A 1 107 ? -14.660 -14.240 2.229 1.00 60.16 107 THR A C 1
ATOM 860 O O . THR A 1 107 ? -15.488 -15.076 2.589 1.00 60.16 107 THR A O 1
ATOM 863 N N . ILE A 1 108 ? -13.530 -14.048 2.913 1.00 56.59 108 ILE A N 1
ATOM 864 C CA . ILE A 1 108 ? -13.136 -15.089 3.869 1.00 56.59 108 ILE A CA 1
ATOM 865 C C . ILE A 1 108 ? -13.781 -14.919 5.259 1.00 56.59 108 ILE A C 1
ATOM 867 O O . ILE A 1 108 ? -13.848 -13.814 5.812 1.00 56.59 108 ILE A O 1
ATOM 871 N N . GLN A 1 109 ? -14.295 -16.040 5.784 1.00 58.72 109 GLN A N 1
ATOM 872 C CA . GLN A 1 109 ? -14.813 -16.220 7.144 1.00 58.72 109 GLN A CA 1
ATOM 873 C C . GLN A 1 109 ? -13.663 -16.537 8.129 1.00 58.72 109 GLN A C 1
ATOM 875 O O . GLN A 1 109 ? -12.757 -17.285 7.758 1.00 58.72 109 GLN A O 1
ATOM 880 N N . PRO A 1 110 ? -13.683 -16.021 9.375 1.00 60.22 110 PRO A N 1
ATOM 881 C CA . PRO A 1 110 ? -12.599 -16.232 10.343 1.00 60.22 110 PRO A CA 1
ATOM 882 C C . PRO A 1 110 ? -12.395 -17.709 10.742 1.00 60.22 110 PRO A C 1
ATOM 884 O O . PRO A 1 110 ? -13.368 -18.414 11.005 1.00 60.22 110 PRO A O 1
ATOM 887 N N . GLY A 1 111 ? -11.133 -18.151 10.846 1.00 70.31 111 GLY A N 1
ATOM 888 C CA . GLY A 1 111 ? -10.708 -19.466 11.364 1.00 70.31 111 GLY A CA 1
ATOM 889 C C . GLY A 1 111 ? -9.188 -19.701 11.240 1.00 70.31 111 GLY A C 1
ATOM 890 O O . GLY A 1 111 ? -8.504 -18.944 10.553 1.00 70.31 111 GLY A O 1
ATOM 891 N N . ASP A 1 112 ? -8.639 -20.753 11.859 1.00 66.44 112 ASP A N 1
ATOM 892 C CA . ASP A 1 112 ? -7.175 -20.983 11.916 1.00 66.44 112 ASP A CA 1
ATOM 893 C C . ASP A 1 112 ? -6.530 -21.182 10.531 1.00 66.44 112 ASP A C 1
ATOM 895 O O . ASP A 1 112 ? -5.478 -20.619 10.223 1.00 66.44 112 ASP A O 1
ATOM 899 N N . ASN A 1 113 ? -7.196 -21.923 9.640 1.00 77.12 113 ASN A N 1
ATOM 900 C CA . ASN A 1 113 ? -6.725 -22.106 8.261 1.00 77.12 113 ASN A CA 1
ATOM 901 C C . ASN A 1 113 ? -6.752 -20.800 7.450 1.00 77.12 113 ASN A C 1
ATOM 903 O O . ASN A 1 113 ? -5.989 -20.656 6.493 1.00 77.12 113 ASN A O 1
ATOM 907 N N . TRP A 1 114 ? -7.606 -19.845 7.828 1.00 80.81 114 TRP A N 1
ATOM 908 C CA . TRP A 1 114 ? -7.691 -18.555 7.150 1.00 80.81 114 TRP A CA 1
ATOM 909 C C . TRP A 1 114 ? -6.479 -17.680 7.450 1.00 80.81 114 TRP A C 1
ATOM 911 O O . TRP A 1 114 ? -5.903 -17.145 6.508 1.00 80.81 114 TRP A O 1
ATOM 921 N N . GLN A 1 115 ? -6.042 -17.585 8.710 1.00 82.75 115 GLN A N 1
ATOM 922 C CA . GLN A 1 115 ? -4.875 -16.764 9.058 1.00 82.75 115 GLN A CA 1
ATOM 923 C C . GLN A 1 115 ? -3.628 -17.207 8.292 1.00 82.75 115 GLN A C 1
ATOM 925 O O . GLN A 1 115 ? -2.905 -16.377 7.747 1.00 82.75 115 GLN A O 1
ATOM 930 N N . LYS A 1 116 ? -3.410 -18.524 8.180 1.00 87.06 116 LYS A N 1
ATOM 931 C CA . LYS A 1 116 ? -2.293 -19.070 7.405 1.00 87.06 116 LYS A CA 1
ATOM 932 C C . LYS A 1 116 ? -2.389 -18.696 5.925 1.00 87.06 116 LYS A C 1
ATOM 934 O O . LYS A 1 116 ? -1.409 -18.233 5.349 1.00 87.06 116 LYS A O 1
ATOM 939 N N . HIS A 1 117 ? -3.563 -18.868 5.318 1.00 86.81 117 HIS A N 1
ATOM 940 C CA . HIS A 1 117 ? -3.768 -18.520 3.913 1.00 86.81 117 HIS A CA 1
ATOM 941 C C . HIS A 1 117 ? -3.577 -17.021 3.652 1.00 86.81 117 HIS A C 1
ATOM 943 O O . HIS A 1 117 ? -2.925 -16.639 2.684 1.00 86.81 117 HIS A O 1
ATOM 949 N N . LEU A 1 118 ? -4.116 -16.175 4.529 1.00 89.06 118 LEU A N 1
ATOM 950 C CA . LEU A 1 118 ? -3.998 -14.727 4.439 1.00 89.06 118 LEU A CA 1
ATOM 951 C C . LEU A 1 118 ? -2.538 -14.278 4.565 1.00 89.06 118 LEU A C 1
ATOM 953 O O . LEU A 1 118 ? -2.062 -13.519 3.721 1.00 89.06 118 LEU A O 1
ATOM 957 N N . LYS A 1 119 ? -1.803 -14.822 5.544 1.00 92.06 119 LYS A N 1
ATOM 958 C CA . LYS A 1 119 ? -0.360 -14.601 5.686 1.00 92.06 119 LYS A CA 1
ATOM 959 C C . LYS A 1 119 ? 0.386 -14.968 4.403 1.00 92.06 119 LYS A C 1
ATOM 961 O O . LYS A 1 119 ? 1.158 -14.162 3.898 1.00 92.06 119 LYS A O 1
ATOM 966 N N . GLU A 1 120 ? 0.120 -16.142 3.831 1.00 91.19 120 GLU A N 1
ATOM 967 C CA . GLU A 1 120 ? 0.742 -16.565 2.569 1.00 91.19 120 GLU A CA 1
ATOM 968 C C . GLU A 1 120 ? 0.393 -15.642 1.391 1.00 91.19 120 GLU A C 1
ATOM 970 O O . GLU A 1 120 ? 1.242 -15.407 0.533 1.00 91.19 120 GLU A O 1
ATOM 975 N N . GLN A 1 121 ? -0.839 -15.126 1.324 1.00 90.69 121 GLN A N 1
ATOM 976 C CA . GLN A 1 121 ? -1.251 -14.187 0.277 1.00 90.69 121 GLN A CA 1
ATOM 977 C C . GLN A 1 121 ? -0.579 -12.827 0.406 1.00 90.69 121 GLN A C 1
ATOM 979 O O . GLN A 1 121 ? -0.332 -12.206 -0.621 1.00 90.69 121 GLN A O 1
ATOM 984 N N . ILE A 1 122 ? -0.294 -12.374 1.626 1.00 93.69 122 ILE A N 1
ATOM 985 C CA . ILE A 1 122 ? 0.405 -11.113 1.888 1.00 93.69 122 ILE A CA 1
ATOM 986 C C . ILE A 1 122 ? 1.897 -11.266 1.597 1.00 93.69 122 ILE A C 1
ATOM 988 O O . ILE A 1 122 ? 2.453 -10.495 0.824 1.00 93.69 122 ILE A O 1
ATOM 992 N N . GLN A 1 123 ? 2.535 -12.306 2.140 1.00 93.56 123 GLN A N 1
ATOM 993 C CA . GLN A 1 123 ? 3.991 -12.469 2.074 1.00 93.56 123 GLN A CA 1
ATOM 994 C C . GLN A 1 123 ? 4.541 -12.739 0.668 1.00 93.56 123 GLN A C 1
ATOM 996 O O . GLN A 1 123 ? 5.738 -12.604 0.439 1.00 93.56 123 GLN A O 1
ATOM 1001 N N . LYS A 1 124 ? 3.684 -13.137 -0.276 1.00 91.31 124 LYS A N 1
ATOM 1002 C CA . LYS A 1 124 ? 4.053 -13.360 -1.683 1.00 91.31 124 LYS A CA 1
ATOM 1003 C C . LYS A 1 124 ? 3.961 -12.098 -2.545 1.00 91.31 124 LYS A C 1
ATOM 1005 O O . LYS A 1 124 ? 4.099 -12.214 -3.758 1.00 91.31 124 LYS A O 1
ATOM 1010 N N . ARG A 1 125 ? 3.630 -10.943 -1.962 1.00 93.00 125 ARG A N 1
ATOM 1011 C CA . ARG A 1 125 ? 3.319 -9.719 -2.709 1.00 93.00 125 ARG A CA 1
ATOM 1012 C C . ARG A 1 125 ? 4.436 -8.706 -2.572 1.00 93.00 125 ARG A C 1
ATOM 1014 O O . ARG A 1 125 ? 4.970 -8.506 -1.484 1.00 93.00 125 ARG A O 1
ATOM 1021 N N . ASP A 1 126 ? 4.724 -8.025 -3.667 1.00 92.81 126 ASP A N 1
ATOM 1022 C CA . ASP A 1 126 ? 5.737 -6.972 -3.715 1.00 92.81 126 ASP A CA 1
ATOM 1023 C C . ASP A 1 126 ? 5.269 -5.733 -2.940 1.00 92.81 126 ASP A C 1
ATOM 1025 O O . ASP A 1 126 ? 6.057 -5.075 -2.261 1.00 92.81 126 ASP A O 1
ATOM 1029 N N . TYR A 1 127 ? 3.964 -5.442 -2.991 1.00 95.56 127 TYR A N 1
ATOM 1030 C CA . TYR A 1 127 ? 3.362 -4.269 -2.363 1.00 95.56 127 TYR A CA 1
ATOM 1031 C C . TYR A 1 127 ? 2.185 -4.627 -1.462 1.00 95.56 127 TYR A C 1
ATOM 1033 O O . TYR A 1 127 ? 1.363 -5.496 -1.766 1.00 95.56 127 TYR A O 1
ATOM 1041 N N . PHE A 1 128 ? 2.057 -3.862 -0.384 1.00 97.19 128 PHE A N 1
ATOM 1042 C CA . PHE A 1 128 ? 0.959 -3.945 0.565 1.00 97.19 128 PHE A CA 1
ATOM 1043 C C . PHE A 1 128 ? 0.298 -2.569 0.697 1.00 97.19 128 PHE A C 1
ATOM 1045 O O . PHE A 1 128 ? 0.782 -1.681 1.399 1.00 97.19 128 PHE A O 1
ATOM 1052 N N . VAL A 1 129 ? -0.806 -2.371 -0.021 1.00 97.88 129 VAL A N 1
ATOM 1053 C CA . VAL A 1 129 ? -1.626 -1.159 0.070 1.00 97.88 129 VAL A CA 1
ATOM 1054 C C . VAL A 1 129 ? -2.495 -1.261 1.316 1.00 97.88 129 VAL A C 1
ATOM 1056 O O . VAL A 1 129 ? -3.346 -2.142 1.415 1.00 97.88 129 VAL A O 1
ATOM 1059 N N . LEU A 1 130 ? -2.287 -0.347 2.261 1.00 97.25 130 LEU A N 1
ATOM 1060 C CA . LEU A 1 130 ? -2.951 -0.343 3.560 1.00 97.25 130 LEU A CA 1
ATOM 1061 C C . LEU A 1 130 ? -3.946 0.818 3.634 1.00 97.25 130 LEU A C 1
ATOM 1063 O O . LEU A 1 130 ? -3.551 1.970 3.817 1.00 97.25 130 LEU A O 1
ATOM 1067 N N . LEU A 1 131 ? -5.240 0.522 3.500 1.00 97.44 131 LEU A N 1
ATOM 1068 C CA . LEU A 1 131 ? -6.304 1.517 3.621 1.00 97.44 131 LEU A CA 1
ATOM 1069 C C . LEU A 1 131 ? -6.693 1.690 5.094 1.00 97.44 131 LEU A C 1
ATOM 1071 O O . LEU A 1 131 ? -7.329 0.813 5.680 1.00 97.44 131 LEU A O 1
ATOM 1075 N N . LEU A 1 132 ? -6.329 2.833 5.678 1.00 97.00 132 LEU A N 1
ATOM 1076 C CA . LEU A 1 132 ? -6.624 3.174 7.067 1.00 97.00 132 LEU A CA 1
ATOM 1077 C C . LEU A 1 132 ? -7.826 4.118 7.159 1.00 97.00 132 LEU A C 1
ATOM 1079 O O . LEU A 1 132 ? -7.777 5.277 6.740 1.00 97.00 132 LEU A O 1
ATOM 1083 N N . SER A 1 133 ? -8.893 3.590 7.750 1.00 95.25 133 SER A N 1
ATOM 1084 C CA . SER A 1 133 ? -10.077 4.299 8.241 1.00 95.25 133 SER A CA 1
ATOM 1085 C C . SER A 1 133 ? -10.012 4.495 9.761 1.00 95.25 133 SER A C 1
ATOM 1087 O O . SER A 1 133 ? -9.152 3.923 10.433 1.00 95.25 133 SER A O 1
ATOM 1089 N N . LYS A 1 134 ? -10.965 5.254 10.322 1.00 92.50 134 LYS A N 1
ATOM 1090 C CA . LYS A 1 134 ? -11.024 5.645 11.746 1.00 92.50 134 LYS A CA 1
ATOM 1091 C C . LYS A 1 134 ? -10.710 4.517 12.733 1.00 92.50 134 LYS A C 1
ATOM 1093 O O . LYS A 1 134 ? -9.951 4.752 13.663 1.00 92.50 134 LYS A O 1
ATOM 1098 N N . THR A 1 135 ? -11.262 3.321 12.516 1.00 92.25 135 THR A N 1
ATOM 1099 C CA . THR A 1 135 ? -11.131 2.181 13.447 1.00 92.25 135 THR A CA 1
ATOM 1100 C C . THR A 1 135 ? -10.221 1.065 12.921 1.00 92.25 135 THR A C 1
ATOM 1102 O O . THR A 1 135 ? -10.231 -0.059 13.428 1.00 92.25 135 THR A O 1
ATOM 1105 N N . SER A 1 136 ? -9.434 1.327 11.870 1.00 91.88 136 SER A N 1
ATOM 1106 C CA . SER A 1 136 ? -8.593 0.298 11.242 1.00 91.88 136 SER A CA 1
ATOM 1107 C C . SER A 1 136 ? -7.542 -0.268 12.202 1.00 91.88 136 SER A C 1
ATOM 1109 O O . SER A 1 136 ? -7.438 -1.488 12.325 1.00 91.88 136 SER A O 1
ATOM 1111 N N . LEU A 1 137 ? -6.843 0.598 12.944 1.00 92.25 137 LEU A N 1
ATOM 1112 C CA . LEU A 1 137 ? -5.808 0.214 13.921 1.00 92.25 137 LEU A CA 1
ATOM 1113 C C . LEU A 1 137 ? -6.365 -0.278 15.271 1.00 92.25 137 LEU A C 1
ATOM 1115 O O . LEU A 1 137 ? -5.616 -0.576 16.188 1.00 92.25 137 LEU A O 1
ATOM 1119 N N . GLU A 1 138 ? -7.684 -0.387 15.427 1.00 90.19 138 GLU A N 1
ATOM 1120 C CA . GLU A 1 138 ? -8.272 -1.096 16.577 1.00 90.19 138 GLU A CA 1
ATOM 1121 C C . GLU A 1 138 ? -8.342 -2.613 16.322 1.00 90.19 138 GLU A C 1
ATOM 1123 O O . GLU A 1 138 ? -8.720 -3.399 17.189 1.00 90.19 138 GLU A O 1
ATOM 1128 N N . SER A 1 139 ? -8.043 -3.041 15.092 1.00 85.25 139 SER A N 1
ATOM 1129 C CA . SER A 1 139 ? -8.191 -4.414 14.637 1.00 85.25 139 SER A CA 1
ATOM 1130 C C . SER A 1 139 ? -6.877 -5.172 14.766 1.00 85.25 139 SER A C 1
ATOM 1132 O O . SER A 1 139 ? -5.969 -4.956 13.969 1.00 85.25 139 SER A O 1
ATOM 1134 N N . GLU A 1 140 ? -6.824 -6.155 15.662 1.00 84.56 140 GLU A N 1
ATOM 1135 C CA . GLU A 1 140 ? -5.646 -7.024 15.818 1.00 84.56 140 GLU A CA 1
ATOM 1136 C C . GLU A 1 140 ? -5.237 -7.702 14.501 1.00 84.56 140 GLU A C 1
ATOM 1138 O O . GLU A 1 140 ? -4.061 -7.808 14.175 1.00 84.56 140 GLU A O 1
ATOM 1143 N N . VAL A 1 141 ? -6.223 -8.077 13.679 1.00 85.56 141 VAL A N 1
ATOM 1144 C CA . VAL A 1 141 ? -5.979 -8.622 12.335 1.00 85.56 141 VAL A CA 1
ATOM 1145 C C . VAL A 1 141 ? -5.167 -7.655 11.472 1.00 85.56 141 VAL A C 1
ATOM 1147 O O . VAL A 1 141 ? -4.246 -8.089 10.798 1.00 85.56 141 VAL A O 1
ATOM 1150 N N . VAL A 1 142 ? -5.467 -6.352 11.511 1.00 88.94 142 VAL A N 1
ATOM 1151 C CA . VAL A 1 142 ? -4.756 -5.355 10.695 1.00 88.94 142 VAL A CA 1
ATOM 1152 C C . VAL A 1 142 ? -3.314 -5.219 11.174 1.00 88.94 142 VAL A C 1
ATOM 1154 O O . VAL A 1 142 ? -2.408 -5.159 10.350 1.00 88.94 142 VAL A O 1
ATOM 1157 N N . HIS A 1 143 ? -3.073 -5.240 12.489 1.00 89.50 143 HIS A N 1
ATOM 1158 C CA . HIS A 1 143 ? -1.708 -5.253 13.030 1.00 89.50 143 HIS A CA 1
ATOM 1159 C C . HIS A 1 143 ? -0.927 -6.469 12.541 1.00 89.50 143 HIS A C 1
ATOM 1161 O O . HIS A 1 143 ? 0.217 -6.340 12.108 1.00 89.50 143 HIS A O 1
ATOM 1167 N N . GLN A 1 144 ? -1.574 -7.632 12.545 1.00 90.56 144 GLN A N 1
ATOM 1168 C CA . GLN A 1 144 ? -0.958 -8.870 12.102 1.00 90.56 144 GLN A CA 1
ATOM 1169 C C . GLN A 1 144 ? -0.642 -8.865 10.601 1.00 90.56 144 GLN A C 1
ATOM 1171 O O . GLN A 1 144 ? 0.448 -9.267 10.204 1.00 90.56 144 GLN A O 1
ATOM 1176 N N . GLU A 1 145 ? -1.554 -8.355 9.770 1.00 93.25 145 GLU A N 1
ATOM 1177 C CA . GLU A 1 145 ? -1.330 -8.193 8.331 1.00 93.25 145 GLU A CA 1
ATOM 1178 C C . GLU A 1 145 ? -0.153 -7.252 8.035 1.00 93.25 145 GLU A C 1
ATOM 1180 O O . GLU A 1 145 ? 0.697 -7.585 7.206 1.00 93.25 145 GLU A O 1
ATOM 1185 N N . ILE A 1 146 ? -0.068 -6.114 8.738 1.00 94.88 146 ILE A N 1
ATOM 1186 C CA . ILE A 1 146 ? 1.054 -5.171 8.614 1.00 94.88 146 ILE A CA 1
ATOM 1187 C C . ILE A 1 146 ? 2.361 -5.871 8.984 1.00 94.88 146 ILE A C 1
ATOM 1189 O O . ILE A 1 146 ? 3.325 -5.805 8.225 1.00 94.88 146 ILE A O 1
ATOM 1193 N N . GLN A 1 147 ? 2.386 -6.586 10.111 1.00 94.12 147 GLN A N 1
ATOM 1194 C CA . GLN A 1 147 ? 3.573 -7.311 10.548 1.00 94.12 147 GLN A CA 1
ATOM 1195 C C . GLN A 1 147 ? 4.014 -8.348 9.506 1.00 94.12 147 GLN A C 1
ATOM 1197 O O . GLN A 1 147 ? 5.195 -8.418 9.175 1.00 94.12 147 GLN A O 1
ATOM 1202 N N . TRP A 1 148 ? 3.087 -9.120 8.934 1.00 95.31 148 TRP A N 1
ATOM 1203 C CA . TRP A 1 148 ? 3.425 -10.101 7.899 1.00 95.31 148 TRP A CA 1
ATOM 1204 C C . TRP A 1 148 ? 3.998 -9.458 6.637 1.00 95.31 148 TRP A C 1
ATOM 1206 O O . TRP A 1 148 ? 4.932 -10.020 6.068 1.00 95.31 148 TRP A O 1
ATOM 1216 N N . ALA A 1 149 ? 3.475 -8.300 6.225 1.00 95.69 149 ALA A N 1
ATOM 1217 C CA . ALA A 1 149 ? 4.003 -7.540 5.093 1.00 95.69 149 ALA A CA 1
ATOM 1218 C C . ALA A 1 149 ? 5.413 -6.990 5.372 1.00 95.69 149 ALA A C 1
ATOM 1220 O O . ALA A 1 149 ? 6.279 -7.021 4.498 1.00 95.69 149 ALA A O 1
ATOM 1221 N N . MET A 1 150 ? 5.672 -6.530 6.601 1.00 93.44 150 MET A N 1
ATOM 1222 C CA . MET A 1 150 ? 7.007 -6.094 7.025 1.00 93.44 150 MET A CA 1
ATOM 1223 C C . MET A 1 150 ? 7.999 -7.264 7.042 1.00 93.44 150 MET A C 1
ATOM 1225 O O . MET A 1 150 ? 9.115 -7.127 6.548 1.00 93.44 150 MET A O 1
ATOM 1229 N N . GLU A 1 151 ? 7.585 -8.426 7.562 1.00 93.69 151 GLU A N 1
ATOM 1230 C CA . GLU A 1 151 ? 8.395 -9.652 7.613 1.00 93.69 151 GLU A CA 1
ATOM 1231 C C . GLU A 1 151 ? 8.824 -10.143 6.219 1.00 93.69 151 GLU A C 1
ATOM 1233 O O . GLU A 1 151 ? 9.923 -10.678 6.079 1.00 93.69 151 GLU A O 1
ATOM 1238 N N . SER A 1 152 ? 7.983 -9.979 5.190 1.00 92.81 152 SER A N 1
ATOM 1239 C CA . SER A 1 152 ? 8.311 -10.363 3.808 1.00 92.81 152 SER A CA 1
ATOM 1240 C C . SER A 1 152 ? 9.106 -9.313 3.033 1.00 92.81 152 SER A C 1
ATOM 1242 O O . SER A 1 152 ? 9.545 -9.598 1.922 1.00 92.81 152 SER A O 1
ATOM 1244 N N . GLY A 1 153 ? 9.297 -8.112 3.588 1.00 91.69 153 GLY A N 1
ATOM 1245 C CA . GLY A 1 153 ? 9.927 -6.997 2.878 1.00 91.69 153 GLY A CA 1
ATOM 1246 C C . GLY A 1 153 ? 9.030 -6.354 1.816 1.00 91.69 153 GLY A C 1
ATOM 1247 O O . GLY A 1 153 ? 9.538 -5.677 0.925 1.00 91.69 153 GLY A O 1
ATOM 1248 N N . SER A 1 154 ? 7.710 -6.552 1.900 1.00 92.88 154 SER A N 1
ATOM 1249 C CA . SER A 1 154 ? 6.754 -5.920 0.991 1.00 92.88 154 SER A CA 1
ATOM 1250 C C . SER A 1 154 ? 6.752 -4.403 1.200 1.00 92.88 154 SER A C 1
ATOM 1252 O O . SER A 1 154 ? 6.742 -3.912 2.331 1.00 92.88 154 SER A O 1
ATOM 1254 N N . ALA A 1 155 ? 6.710 -3.636 0.112 1.00 92.62 155 ALA A N 1
ATOM 1255 C CA . ALA A 1 155 ? 6.612 -2.186 0.184 1.00 92.62 155 ALA A CA 1
ATOM 1256 C C . ALA A 1 155 ? 5.215 -1.774 0.673 1.00 92.62 155 ALA A C 1
ATOM 1258 O O . ALA A 1 155 ? 4.210 -1.972 -0.019 1.00 92.62 155 ALA A O 1
ATOM 1259 N N . ILE A 1 156 ? 5.144 -1.196 1.873 1.00 95.94 156 ILE A N 1
ATOM 1260 C CA . ILE A 1 156 ? 3.878 -0.766 2.473 1.00 95.94 156 ILE A CA 1
ATOM 1261 C C . ILE A 1 156 ? 3.502 0.626 1.964 1.00 95.94 156 ILE A C 1
ATOM 1263 O O . ILE A 1 156 ? 4.276 1.573 2.074 1.00 95.94 156 ILE A O 1
ATOM 1267 N N . LEU A 1 157 ? 2.292 0.747 1.421 1.00 96.62 157 LEU A N 1
ATOM 1268 C CA . LEU A 1 157 ? 1.735 1.982 0.873 1.00 96.62 157 LEU A CA 1
ATOM 1269 C C . LEU A 1 157 ? 0.494 2.381 1.688 1.00 96.62 157 LEU A C 1
ATOM 1271 O O . LEU A 1 157 ? -0.618 1.946 1.367 1.00 96.62 157 LEU A O 1
ATOM 1275 N N . PRO A 1 158 ? 0.656 3.166 2.768 1.00 97.12 158 PRO A N 1
ATOM 1276 C CA . PRO A 1 158 ? -0.468 3.602 3.581 1.00 97.12 158 PRO A CA 1
ATOM 1277 C C . PRO A 1 158 ? -1.301 4.666 2.856 1.00 97.12 158 PRO A C 1
ATOM 1279 O O . PRO A 1 158 ? -0.774 5.635 2.300 1.00 97.12 158 PRO A O 1
ATOM 1282 N N . ILE A 1 159 ? -2.623 4.500 2.911 1.00 97.50 159 ILE A N 1
ATOM 1283 C CA . ILE A 1 159 ? -3.604 5.467 2.418 1.00 97.50 159 ILE A CA 1
ATOM 1284 C C . ILE A 1 159 ? -4.587 5.782 3.536 1.00 97.50 159 ILE A C 1
ATOM 1286 O O . ILE A 1 159 ? -5.277 4.895 4.036 1.00 97.50 159 ILE A O 1
ATOM 1290 N N . TRP A 1 160 ? -4.666 7.047 3.931 1.00 97.12 160 TRP A N 1
ATOM 1291 C CA . TRP A 1 160 ? -5.582 7.493 4.979 1.00 97.12 160 TRP A CA 1
ATOM 1292 C C . TRP A 1 160 ? -6.848 8.057 4.353 1.00 97.12 160 TRP A C 1
ATOM 1294 O O . TRP A 1 160 ? -6.771 8.900 3.459 1.00 97.12 160 TRP A O 1
ATOM 1304 N N . HIS A 1 161 ? -8.006 7.612 4.832 1.00 97.19 161 HIS A N 1
ATOM 1305 C CA . HIS A 1 161 ? -9.304 8.102 4.375 1.00 97.19 161 HIS A CA 1
ATOM 1306 C C . HIS A 1 161 ? -10.325 8.118 5.521 1.00 97.19 161 HIS A C 1
ATOM 1308 O O . HIS A 1 161 ? -10.027 7.716 6.648 1.00 97.19 161 HIS A O 1
ATOM 1314 N N . GLY A 1 162 ? -11.531 8.633 5.279 1.00 93.56 162 GLY A N 1
ATOM 1315 C CA . GLY A 1 162 ? -12.580 8.691 6.297 1.00 93.56 162 GLY A CA 1
ATOM 1316 C C . GLY A 1 162 ? -12.230 9.594 7.479 1.00 93.56 162 GLY A C 1
ATOM 1317 O O . GLY A 1 162 ? -12.724 9.373 8.583 1.00 93.56 162 GLY A O 1
ATOM 1318 N N . GLY A 1 163 ? -11.351 10.582 7.282 1.00 92.50 163 GLY A N 1
ATOM 1319 C CA . GLY A 1 163 ? -10.841 11.445 8.351 1.00 92.50 163 GLY A CA 1
ATOM 1320 C C . GLY A 1 163 ? -9.857 10.762 9.307 1.00 92.50 163 GLY A C 1
ATOM 1321 O O . GLY A 1 163 ? -9.619 11.286 10.393 1.00 92.50 163 GLY A O 1
ATOM 1322 N N . PHE A 1 164 ? -9.302 9.601 8.941 1.00 95.25 164 PHE A N 1
ATOM 1323 C CA . PHE A 1 164 ? -8.229 8.972 9.703 1.00 95.25 164 PHE A CA 1
ATOM 1324 C C . PHE A 1 164 ? -6.964 9.839 9.686 1.00 95.25 164 PHE A C 1
ATOM 1326 O O . PHE A 1 164 ? -6.531 10.326 8.639 1.00 95.25 164 PHE A O 1
ATOM 1333 N N . ILE A 1 165 ? -6.359 10.016 10.857 1.00 93.00 165 ILE A N 1
ATOM 1334 C CA . ILE A 1 165 ? -5.087 10.711 11.034 1.00 93.00 165 ILE A CA 1
ATOM 1335 C C . ILE A 1 165 ? -4.270 9.882 12.013 1.00 93.00 165 ILE A C 1
ATOM 1337 O O . ILE A 1 165 ? -4.715 9.641 13.133 1.00 93.00 165 ILE A O 1
ATOM 1341 N N . TYR A 1 166 ? -3.073 9.475 11.599 1.00 94.19 166 TYR A N 1
ATOM 1342 C CA . TYR A 1 166 ? -2.145 8.817 12.504 1.00 94.19 166 TYR A CA 1
ATOM 1343 C C . TYR A 1 166 ? -1.319 9.839 13.283 1.00 94.19 166 TYR A C 1
ATOM 1345 O O . TYR A 1 166 ? -0.811 10.808 12.709 1.00 94.19 166 TYR A O 1
ATOM 1353 N N . LYS A 1 167 ? -1.160 9.595 14.583 1.00 93.25 167 LYS A N 1
ATOM 1354 C CA . LYS A 1 167 ? -0.251 10.322 15.467 1.00 93.25 167 LYS A CA 1
ATOM 1355 C C . LYS A 1 167 ? 0.376 9.338 16.447 1.00 93.25 167 LYS A C 1
ATOM 1357 O O . LYS A 1 167 ? -0.342 8.611 17.135 1.00 93.25 167 LYS A O 1
ATOM 1362 N N . SER A 1 168 ? 1.706 9.340 16.516 1.00 92.69 168 SER A N 1
ATOM 1363 C CA . SER A 1 168 ? 2.448 8.500 17.459 1.00 92.69 168 SER A CA 1
ATOM 1364 C C . SER A 1 168 ? 1.977 8.741 18.896 1.00 92.69 168 SER A C 1
ATOM 1366 O O . SER A 1 168 ? 1.757 9.883 19.307 1.00 92.69 168 SER A O 1
ATOM 1368 N N . GLY A 1 169 ? 1.789 7.658 19.647 1.00 90.69 169 GLY A N 1
ATOM 1369 C CA . GLY A 1 169 ? 1.308 7.685 21.030 1.00 90.69 169 GLY A CA 1
ATOM 1370 C C . GLY A 1 169 ? -0.213 7.785 21.208 1.00 90.69 169 GLY A C 1
ATOM 1371 O O . GLY A 1 169 ? -0.688 7.533 22.312 1.00 90.69 169 GLY A O 1
ATOM 1372 N N . GLU A 1 170 ? -0.991 8.091 20.161 1.00 91.38 170 GLU A N 1
ATOM 1373 C CA . GLU A 1 170 ? -2.467 8.056 20.228 1.00 91.38 170 GLU A CA 1
ATOM 1374 C C . GLU A 1 170 ? -3.043 6.650 19.954 1.00 91.38 170 GLU A C 1
ATOM 1376 O O . GLU A 1 170 ? -4.211 6.397 20.247 1.00 91.38 170 GLU A O 1
ATOM 1381 N N . PHE A 1 171 ? -2.228 5.718 19.445 1.00 89.81 171 PHE A N 1
ATOM 1382 C CA . PHE A 1 171 ? -2.625 4.344 19.120 1.00 89.81 171 PHE A CA 1
ATOM 1383 C C . PHE A 1 171 ? -1.756 3.318 19.855 1.00 89.81 171 PHE A C 1
ATOM 1385 O O . PHE A 1 171 ? -0.552 3.506 20.022 1.00 89.81 171 PHE A O 1
ATOM 1392 N N . THR A 1 172 ? -2.361 2.201 20.271 1.00 90.50 172 THR A N 1
ATOM 1393 C CA . THR A 1 172 ? -1.629 1.044 20.809 1.00 90.50 172 THR A CA 1
ATOM 1394 C C . THR A 1 172 ? -1.227 0.124 19.661 1.00 90.50 172 THR A C 1
ATOM 1396 O O . THR A 1 172 ? -1.974 -0.777 19.290 1.00 90.50 172 THR A O 1
ATOM 1399 N N . VAL A 1 173 ? -0.050 0.375 19.089 1.00 90.25 173 VAL A N 1
ATOM 1400 C CA . VAL A 1 173 ? 0.541 -0.430 18.009 1.00 90.25 173 VAL A CA 1
ATOM 1401 C C . VAL A 1 173 ? 1.970 -0.850 18.373 1.00 90.25 173 VAL A C 1
ATOM 1403 O O . VAL A 1 173 ? 2.598 -0.195 19.211 1.00 90.25 173 VAL A O 1
ATOM 1406 N N . PRO A 1 174 ? 2.513 -1.920 17.764 1.00 90.19 174 PRO A N 1
ATOM 1407 C CA . PRO A 1 174 ? 3.918 -2.277 17.938 1.00 90.19 174 PRO A CA 1
ATOM 1408 C C . PRO A 1 174 ? 4.873 -1.139 17.513 1.00 90.19 174 PRO A C 1
ATOM 1410 O O . PRO A 1 174 ? 4.542 -0.393 16.585 1.00 90.19 174 PRO A O 1
ATOM 1413 N N . PRO A 1 175 ? 6.063 -0.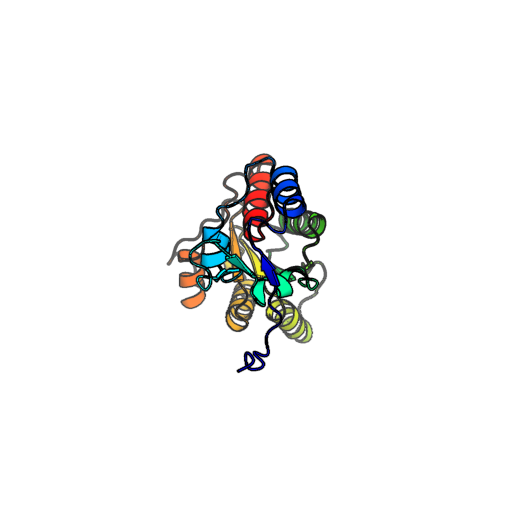996 18.133 1.00 91.62 175 PRO A N 1
ATOM 1414 C CA . PRO A 1 175 ? 7.007 0.087 17.825 1.00 91.62 175 PRO A CA 1
ATOM 1415 C C . PRO A 1 175 ? 7.410 0.167 16.348 1.00 91.62 175 PRO A C 1
ATOM 1417 O O . PRO A 1 175 ? 7.560 1.253 15.794 1.00 91.62 175 PRO A O 1
ATOM 1420 N N . GLU A 1 176 ? 7.566 -0.979 15.694 1.00 90.94 176 GLU A N 1
ATOM 1421 C CA . GLU A 1 176 ? 7.885 -1.077 14.275 1.00 90.94 176 GLU A CA 1
ATOM 1422 C C . GLU A 1 176 ? 6.750 -0.555 13.380 1.00 90.94 176 GLU A C 1
ATOM 1424 O O . GLU A 1 176 ? 7.017 0.116 12.381 1.00 90.94 176 GLU A O 1
ATOM 1429 N N . VAL A 1 177 ? 5.491 -0.774 13.774 1.00 92.12 177 VAL A N 1
ATOM 1430 C CA . VAL A 1 177 ? 4.313 -0.239 13.077 1.00 92.12 177 VAL A CA 1
ATOM 1431 C C . VAL A 1 177 ? 4.207 1.268 13.299 1.00 92.12 177 VAL A C 1
ATOM 1433 O O . VAL A 1 177 ? 3.954 2.004 12.345 1.00 92.12 177 VAL A O 1
ATOM 1436 N N . ASP A 1 178 ? 4.461 1.748 14.522 1.00 94.50 178 ASP A N 1
ATOM 1437 C CA . ASP A 1 178 ? 4.510 3.187 14.803 1.00 94.50 178 ASP A CA 1
ATOM 1438 C C . ASP A 1 178 ? 5.581 3.880 13.954 1.00 94.50 178 ASP A C 1
ATOM 1440 O O . ASP A 1 178 ? 5.295 4.858 13.260 1.00 94.50 178 ASP A O 1
ATOM 1444 N N . HIS A 1 179 ? 6.803 3.346 13.936 1.00 92.88 179 HIS A N 1
ATOM 1445 C CA . HIS A 1 179 ? 7.879 3.877 13.105 1.00 92.88 179 HIS A CA 1
ATOM 1446 C C . HIS A 1 179 ? 7.478 3.899 11.624 1.00 92.88 179 HIS A C 1
ATOM 1448 O O . HIS A 1 179 ? 7.661 4.914 10.945 1.00 92.88 179 HIS A O 1
ATOM 1454 N N . LEU A 1 180 ? 6.913 2.802 11.112 1.00 93.00 180 LEU A N 1
ATOM 1455 C CA . LEU A 1 180 ? 6.481 2.688 9.722 1.00 93.00 180 LEU A CA 1
ATOM 1456 C C . LEU A 1 180 ? 5.446 3.758 9.351 1.00 93.00 180 LEU A C 1
ATOM 1458 O O . LEU A 1 180 ? 5.630 4.456 8.353 1.00 93.00 180 LEU A O 1
ATOM 1462 N N . LEU A 1 181 ? 4.401 3.934 10.161 1.00 93.38 181 LEU A N 1
ATOM 1463 C CA . LEU A 1 181 ? 3.331 4.901 9.893 1.00 93.38 181 LEU A CA 1
ATOM 1464 C C . LEU A 1 181 ? 3.783 6.363 10.038 1.00 93.38 181 LEU A C 1
ATOM 1466 O O . LEU A 1 181 ? 3.189 7.240 9.411 1.00 93.38 181 LEU A O 1
ATOM 1470 N N . ASN A 1 182 ? 4.835 6.639 10.815 1.00 92.00 182 ASN A N 1
ATOM 1471 C CA . ASN A 1 182 ? 5.407 7.985 10.937 1.00 92.00 182 ASN A CA 1
ATOM 1472 C C . ASN A 1 182 ? 6.408 8.339 9.825 1.00 92.00 182 ASN A C 1
ATOM 1474 O O . ASN A 1 182 ? 6.581 9.517 9.519 1.00 92.00 182 ASN A O 1
ATOM 1478 N N . THR A 1 183 ? 7.100 7.353 9.248 1.00 88.38 183 THR A N 1
ATOM 1479 C CA . THR A 1 183 ? 8.216 7.591 8.307 1.00 88.38 183 THR A CA 1
ATOM 1480 C C . THR A 1 183 ? 7.862 7.331 6.848 1.00 88.38 183 THR A C 1
ATOM 1482 O O . THR A 1 183 ? 8.504 7.878 5.951 1.00 88.38 183 THR A O 1
ATOM 1485 N N . THR A 1 184 ? 6.829 6.531 6.591 1.00 88.00 184 THR A N 1
ATOM 1486 C CA . THR A 1 184 ? 6.412 6.183 5.232 1.00 88.00 184 THR A CA 1
ATOM 1487 C C . THR A 1 184 ? 5.550 7.289 4.639 1.00 88.00 184 THR A C 1
ATOM 1489 O O . THR A 1 184 ? 4.583 7.750 5.253 1.00 88.00 184 THR A O 1
ATOM 1492 N N . HIS A 1 185 ? 5.864 7.701 3.406 1.00 89.12 185 HIS A N 1
ATOM 1493 C CA . HIS A 1 185 ? 4.996 8.620 2.675 1.00 89.12 185 HIS A CA 1
ATOM 1494 C C . HIS A 1 185 ? 3.589 8.035 2.568 1.00 89.12 185 HIS A C 1
ATOM 1496 O O . HIS A 1 185 ? 3.401 6.914 2.102 1.00 89.12 185 HIS A O 1
ATOM 1502 N N . THR A 1 186 ? 2.600 8.835 2.943 1.00 93.06 186 THR A N 1
ATOM 1503 C CA . THR A 1 186 ? 1.203 8.421 2.996 1.00 93.06 186 THR A CA 1
ATOM 1504 C C . THR A 1 186 ? 0.369 9.207 1.992 1.00 93.06 186 THR A C 1
ATOM 1506 O O . THR A 1 186 ? 0.409 10.437 1.987 1.00 93.06 186 THR A O 1
ATOM 1509 N N . VAL A 1 187 ? -0.459 8.503 1.218 1.00 94.19 187 VAL A N 1
ATOM 1510 C CA . VAL A 1 187 ? -1.504 9.122 0.387 1.00 94.19 187 VAL A CA 1
ATOM 1511 C C . VAL A 1 187 ? -2.689 9.506 1.277 1.00 94.19 187 VAL A C 1
ATOM 1513 O O . VAL A 1 187 ? -3.163 8.695 2.073 1.00 94.19 187 VAL A O 1
ATOM 1516 N N . ARG A 1 188 ? -3.198 10.736 1.164 1.00 94.44 188 ARG A N 1
ATOM 1517 C CA . ARG A 1 188 ? -4.260 11.243 2.052 1.00 94.44 188 ARG A CA 1
ATOM 1518 C C . ARG A 1 188 ? -5.511 11.661 1.288 1.00 94.44 188 ARG A C 1
ATOM 1520 O O . ARG A 1 188 ? -5.476 12.590 0.487 1.00 94.44 188 ARG A O 1
ATOM 1527 N N . VAL A 1 189 ? -6.640 11.046 1.629 1.00 96.12 189 VAL A N 1
ATOM 1528 C CA . VAL A 1 189 ? -7.984 11.482 1.236 1.00 96.12 189 VAL A CA 1
ATOM 1529 C C . VAL A 1 189 ? -8.503 12.427 2.321 1.00 96.12 189 VAL A C 1
ATOM 1531 O O . VAL A 1 189 ? -8.964 11.994 3.377 1.00 96.12 189 VAL A O 1
ATOM 1534 N N . LEU A 1 190 ? -8.362 13.736 2.088 1.00 90.31 190 LEU A N 1
ATOM 1535 C CA . LEU A 1 190 ? -8.706 14.772 3.075 1.00 90.31 190 LEU A CA 1
ATOM 1536 C C . LEU A 1 190 ? -10.219 14.982 3.230 1.00 90.31 190 LEU A C 1
ATOM 1538 O O . LEU A 1 190 ? -10.681 15.388 4.294 1.00 90.31 190 LEU A O 1
ATOM 1542 N N . GLU A 1 191 ? -10.981 14.703 2.176 1.00 91.44 191 GLU A N 1
ATOM 1543 C CA . GLU A 1 191 ? -12.433 14.840 2.133 1.00 91.44 191 GLU A CA 1
ATOM 1544 C C . GLU A 1 191 ? -13.059 13.667 1.373 1.00 91.44 191 GLU A C 1
ATOM 1546 O O . GLU A 1 191 ? -12.472 13.121 0.443 1.00 91.44 191 GLU A O 1
ATOM 1551 N N . GLU A 1 192 ? -14.274 13.287 1.757 1.00 89.94 192 GLU A N 1
ATOM 1552 C CA . GLU A 1 192 ? -15.012 12.165 1.167 1.00 89.94 192 GLU A CA 1
ATOM 1553 C C . GLU A 1 192 ? -15.719 12.597 -0.130 1.00 89.94 192 GLU A C 1
ATOM 1555 O O . GLU A 1 192 ? -16.946 12.571 -0.242 1.00 89.94 192 GLU A O 1
ATOM 1560 N N . SER A 1 193 ? -14.930 13.054 -1.106 1.00 94.81 193 SER A N 1
ATOM 1561 C CA . SER A 1 193 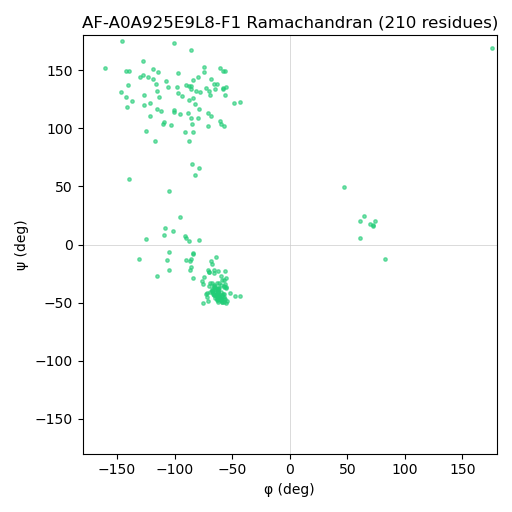? -15.388 13.548 -2.406 1.00 94.81 193 SER A CA 1
ATOM 1562 C C . SER A 1 193 ? -14.816 12.707 -3.549 1.00 94.81 193 SER A C 1
ATOM 1564 O O . SER A 1 193 ? -13.721 12.151 -3.456 1.00 94.81 193 SER A O 1
ATOM 1566 N N . ALA A 1 194 ? -15.545 12.622 -4.667 1.00 93.62 194 ALA A N 1
ATOM 1567 C CA . ALA A 1 194 ? -15.079 11.887 -5.847 1.00 93.62 194 ALA A CA 1
ATOM 1568 C C . ALA A 1 194 ? -13.723 12.409 -6.360 1.00 93.62 194 ALA A C 1
ATOM 1570 O O . ALA A 1 194 ? -12.875 11.621 -6.777 1.00 93.62 194 ALA A O 1
ATOM 1571 N N . LEU A 1 195 ? -13.500 13.726 -6.284 1.00 95.56 195 LEU A N 1
ATOM 1572 C CA . LEU A 1 195 ? -12.241 14.356 -6.673 1.00 95.56 195 LEU A CA 1
ATOM 1573 C C . LEU A 1 195 ? -11.085 13.923 -5.761 1.00 95.56 195 LEU A C 1
ATOM 1575 O O . LEU A 1 195 ? -10.025 13.554 -6.260 1.00 95.56 195 LEU A O 1
ATOM 1579 N N . ALA A 1 196 ? -11.286 13.928 -4.442 1.00 96.31 196 ALA A N 1
ATOM 1580 C CA . ALA A 1 196 ? -10.252 13.524 -3.495 1.00 96.31 196 ALA A CA 1
ATOM 1581 C C . ALA A 1 196 ? -9.887 12.040 -3.638 1.00 96.31 196 ALA A C 1
ATOM 1583 O O . ALA A 1 196 ? -8.704 11.697 -3.654 1.00 96.31 196 ALA A O 1
ATOM 1584 N N . TYR A 1 197 ? -10.883 11.173 -3.835 1.00 96.19 197 TYR A N 1
ATOM 1585 C CA . TYR A 1 197 ? -10.648 9.762 -4.135 1.00 96.19 197 TYR A CA 1
ATOM 1586 C C . TYR A 1 197 ? -9.886 9.563 -5.448 1.00 96.19 197 TYR A C 1
ATOM 1588 O O . TYR A 1 197 ? -8.942 8.777 -5.491 1.00 96.19 197 TYR A O 1
ATOM 1596 N N . ASN A 1 198 ? -10.238 10.301 -6.503 1.00 94.88 198 ASN A N 1
ATOM 1597 C CA . ASN A 1 198 ? -9.510 10.250 -7.768 1.00 94.88 198 ASN A CA 1
ATOM 1598 C C . ASN A 1 198 ? -8.046 10.690 -7.607 1.00 94.88 198 ASN A C 1
ATOM 1600 O O . ASN A 1 198 ? -7.144 10.007 -8.084 1.00 94.88 198 ASN A O 1
ATOM 1604 N N . ASN A 1 199 ? -7.792 11.785 -6.889 1.00 95.06 199 ASN A N 1
ATOM 1605 C CA . ASN A 1 199 ? -6.434 12.279 -6.656 1.00 95.06 199 ASN A CA 1
ATOM 1606 C C . ASN A 1 199 ? -5.585 11.271 -5.870 1.00 95.06 199 ASN A C 1
ATOM 1608 O O . ASN A 1 199 ? -4.433 11.039 -6.229 1.00 95.06 199 ASN A O 1
ATOM 1612 N N . ALA A 1 200 ? -6.164 10.619 -4.857 1.00 95.81 200 ALA A N 1
ATOM 1613 C CA . ALA A 1 200 ? -5.485 9.555 -4.122 1.00 95.81 200 ALA A CA 1
ATOM 1614 C C . ALA A 1 200 ? -5.134 8.357 -5.019 1.00 95.81 200 ALA A C 1
ATOM 1616 O O . ALA A 1 200 ? -4.054 7.785 -4.893 1.00 95.81 200 ALA A O 1
ATOM 1617 N N . ILE A 1 201 ? -6.013 7.994 -5.959 1.00 96.12 201 ILE A N 1
ATOM 1618 C CA . ILE A 1 201 ? -5.736 6.939 -6.943 1.00 96.12 201 ILE A CA 1
ATOM 1619 C C . ILE A 1 201 ? -4.604 7.350 -7.886 1.00 96.12 201 ILE A C 1
ATOM 1621 O O . ILE A 1 201 ? -3.729 6.534 -8.151 1.00 96.12 201 ILE A O 1
ATOM 1625 N N . ILE A 1 202 ? -4.586 8.593 -8.376 1.00 92.62 202 ILE A N 1
ATOM 1626 C CA . ILE A 1 202 ? -3.493 9.101 -9.223 1.00 92.62 202 ILE A CA 1
ATOM 1627 C C . ILE A 1 202 ? -2.165 9.042 -8.462 1.00 92.62 202 ILE A C 1
ATOM 1629 O O . ILE A 1 202 ? -1.172 8.543 -8.983 1.00 92.62 202 ILE A O 1
ATOM 1633 N N . GLU A 1 203 ? -2.142 9.502 -7.211 1.00 93.12 203 GLU A N 1
ATOM 1634 C CA . GLU A 1 203 ? -0.939 9.464 -6.380 1.00 93.12 203 GLU A CA 1
ATOM 1635 C C . GLU A 1 203 ? -0.462 8.028 -6.117 1.00 93.12 203 GLU A C 1
ATOM 1637 O O . GLU A 1 203 ? 0.738 7.757 -6.176 1.00 93.12 203 GLU A O 1
ATOM 1642 N N . LEU A 1 204 ? -1.394 7.096 -5.889 1.00 94.50 204 LEU A N 1
ATOM 1643 C CA . LEU A 1 204 ? -1.090 5.673 -5.775 1.00 94.50 204 LEU A CA 1
ATOM 1644 C C . LEU A 1 204 ? -0.515 5.111 -7.083 1.00 94.50 204 LEU A C 1
ATOM 1646 O O . LEU A 1 204 ? 0.503 4.432 -7.047 1.00 94.50 204 LEU A O 1
ATOM 1650 N N . LEU A 1 205 ? -1.123 5.400 -8.235 1.00 89.25 205 LEU A N 1
ATOM 1651 C CA . LEU A 1 205 ? -0.654 4.934 -9.546 1.00 89.25 205 LEU A CA 1
ATOM 1652 C C . LEU A 1 205 ? 0.746 5.464 -9.879 1.00 89.25 205 LEU A C 1
ATOM 1654 O O . LEU A 1 205 ? 1.587 4.708 -10.369 1.00 89.25 205 LEU A O 1
ATOM 1658 N N . ASN A 1 206 ? 1.048 6.706 -9.497 1.00 86.06 206 ASN A N 1
ATOM 1659 C CA . ASN A 1 206 ? 2.385 7.279 -9.639 1.00 86.06 206 ASN A CA 1
ATOM 1660 C C . ASN A 1 206 ? 3.452 6.481 -8.861 1.00 86.06 206 ASN A C 1
ATOM 1662 O O . ASN A 1 206 ? 4.609 6.452 -9.281 1.00 86.06 206 ASN A O 1
ATOM 1666 N N . ARG A 1 207 ? 3.093 5.781 -7.766 1.00 85.44 207 ARG A N 1
ATOM 1667 C CA . ARG A 1 207 ? 4.017 4.870 -7.047 1.00 85.44 207 ARG A CA 1
ATOM 1668 C C . ARG A 1 207 ? 4.435 3.662 -7.878 1.00 85.44 207 ARG A C 1
ATOM 1670 O O . ARG A 1 207 ? 5.490 3.097 -7.616 1.00 85.44 207 ARG A O 1
ATOM 1677 N N . PHE A 1 208 ? 3.640 3.309 -8.880 1.00 83.44 208 PHE A N 1
ATOM 1678 C CA . PHE A 1 208 ? 3.911 2.238 -9.834 1.00 83.44 208 PHE A CA 1
ATOM 1679 C C . PHE A 1 208 ? 4.433 2.772 -11.180 1.00 83.44 208 PHE A C 1
ATOM 1681 O O . PHE A 1 208 ? 4.478 2.031 -12.156 1.00 83.44 208 PHE A O 1
ATOM 1688 N N . GLY A 1 209 ? 4.807 4.058 -11.258 1.00 79.62 209 GLY A N 1
ATOM 1689 C CA . GLY A 1 209 ? 5.291 4.685 -12.494 1.00 79.62 209 GLY A CA 1
ATOM 1690 C C . GLY A 1 209 ? 4.203 4.924 -13.546 1.00 79.62 209 GLY A C 1
ATOM 1691 O O . GLY A 1 209 ? 4.520 5.135 -14.715 1.00 79.62 209 GLY A O 1
ATOM 1692 N N . ILE A 1 210 ? 2.928 4.885 -13.149 1.00 77.38 210 ILE A N 1
ATOM 1693 C CA . ILE A 1 210 ? 1.785 5.099 -14.038 1.00 77.38 210 ILE A CA 1
ATOM 1694 C C . ILE A 1 210 ? 1.285 6.530 -13.862 1.00 77.38 210 ILE A C 1
ATOM 1696 O O . ILE A 1 210 ? 0.764 6.871 -12.803 1.00 77.38 210 ILE A O 1
ATOM 1700 N N . THR A 1 211 ? 1.384 7.328 -14.926 1.00 76.25 211 THR A N 1
ATOM 1701 C CA . THR A 1 211 ? 0.784 8.666 -15.009 1.00 76.25 211 THR A CA 1
ATOM 1702 C C . THR A 1 211 ? -0.486 8.577 -15.871 1.00 76.25 211 THR A C 1
ATOM 1704 O O . THR A 1 211 ? -0.356 8.425 -17.089 1.00 76.25 211 THR A O 1
ATOM 1707 N N . PRO A 1 212 ? -1.687 8.576 -15.266 1.00 62.69 212 PRO A N 1
ATOM 1708 C CA . PRO A 1 212 ? -2.963 8.451 -15.976 1.00 62.69 212 PRO A CA 1
ATOM 1709 C C . PRO A 1 212 ? -3.403 9.729 -16.705 1.00 62.69 212 PRO A C 1
ATOM 1711 O O . PRO A 1 212 ? -2.899 10.827 -16.373 1.00 62.69 212 PRO A O 1
#